Protein AF-A0A960R372-F1 (afdb_monomer)

Radius of gyration: 20.01 Å; Cα contacts (8 Å, |Δi|>4): 297; chains: 1; bounding box: 54×57×48 Å

Mean predicted aligned error: 12.47 Å

Secondary structure (DSSP, 8-state):
--EEEE-----------------------------------------S-S---HHHHHHHHHHHHHHHHHHT--HHHHHHHHT-EEEEE---TTEEEEEETTEEEEESSGGGT-EE--SSTT--TT-EEPSSSSEEE--SSHHHHSEEHHHHHHHHHHHHTTPPPB--GGGTTSTTBS---TTEEE-PPP-

Structure (mmCIF, N/CA/C/O backbone):
data_AF-A0A960R372-F1
#
_entry.id   AF-A0A960R372-F1
#
loop_
_atom_site.group_PDB
_atom_site.id
_atom_site.type_symbol
_atom_site.label_atom_id
_atom_site.label_alt_id
_atom_site.label_comp_id
_atom_site.label_asym_id
_atom_site.label_entity_id
_atom_site.label_seq_id
_atom_site.pdbx_PDB_ins_code
_atom_site.Cartn_x
_atom_site.Cartn_y
_atom_site.Cartn_z
_atom_site.occupancy
_atom_site.B_iso_or_equiv
_atom_site.auth_seq_id
_atom_site.auth_comp_id
_atom_site.auth_asym_id
_atom_site.auth_atom_id
_atom_site.pdbx_PDB_model_num
ATOM 1 N N . MET A 1 1 ? -3.038 -2.611 18.343 1.00 42.06 1 MET A N 1
ATOM 2 C CA . MET A 1 1 ? -1.927 -3.559 18.182 1.00 42.06 1 MET A CA 1
ATOM 3 C C . MET A 1 1 ? -1.204 -3.024 16.983 1.00 42.06 1 MET A C 1
ATOM 5 O O . MET A 1 1 ? -1.854 -2.890 15.960 1.00 42.06 1 MET A O 1
ATOM 9 N N . ASP A 1 2 ? 0.013 -2.544 17.178 1.00 50.06 2 ASP A N 1
ATOM 10 C CA . ASP A 1 2 ? 0.842 -1.988 16.115 1.00 50.06 2 ASP A CA 1
ATOM 11 C C . ASP A 1 2 ? 1.273 -3.145 15.215 1.00 50.06 2 ASP A C 1
ATOM 13 O O . ASP A 1 2 ? 1.835 -4.123 15.718 1.00 50.06 2 ASP A O 1
ATOM 17 N N . ILE A 1 3 ? 0.938 -3.069 13.930 1.00 59.47 3 ILE A N 1
ATOM 18 C CA . ILE A 1 3 ? 1.382 -4.030 12.921 1.00 59.47 3 ILE A CA 1
ATOM 19 C C . ILE A 1 3 ? 2.221 -3.230 11.932 1.00 59.47 3 ILE A C 1
ATOM 21 O O . ILE A 1 3 ? 1.795 -2.171 11.471 1.00 59.47 3 ILE A O 1
ATOM 25 N N . ALA A 1 4 ? 3.458 -3.674 11.740 1.00 62.72 4 ALA A N 1
ATOM 26 C CA . ALA A 1 4 ? 4.448 -3.015 10.909 1.00 62.72 4 ALA A CA 1
ATOM 27 C C . ALA A 1 4 ? 4.853 -3.987 9.813 1.00 62.72 4 ALA A C 1
ATOM 29 O O . ALA A 1 4 ? 5.178 -5.135 10.114 1.00 62.72 4 ALA A O 1
ATOM 30 N N . VAL A 1 5 ? 4.872 -3.511 8.574 1.00 63.09 5 VAL A N 1
ATOM 31 C CA . VAL A 1 5 ? 5.294 -4.326 7.441 1.00 63.09 5 VAL A CA 1
ATOM 32 C C . VAL A 1 5 ? 6.798 -4.160 7.265 1.00 63.09 5 VAL A C 1
ATOM 34 O O . VAL A 1 5 ? 7.303 -3.044 7.085 1.00 63.09 5 VAL A O 1
ATOM 37 N N . GLU A 1 6 ? 7.527 -5.270 7.365 1.00 68.56 6 GLU A N 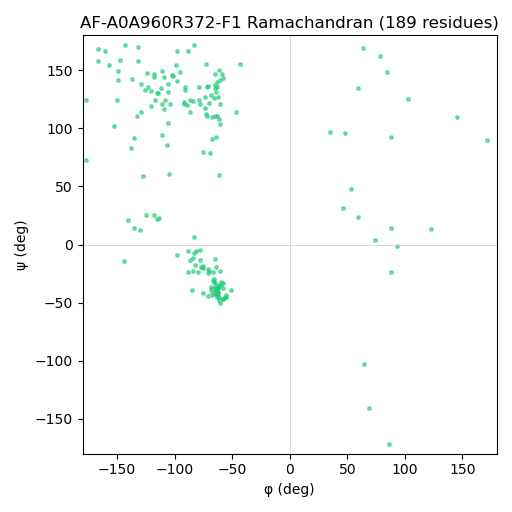1
ATOM 38 C CA . GLU A 1 6 ? 8.987 -5.308 7.304 1.00 68.56 6 GLU A CA 1
ATOM 39 C C . GLU A 1 6 ? 9.475 -5.946 5.996 1.00 68.56 6 GLU A C 1
ATOM 41 O O . GLU A 1 6 ? 8.894 -6.900 5.481 1.00 68.56 6 GLU A O 1
ATOM 46 N N . PHE A 1 7 ? 10.586 -5.447 5.456 1.00 56.97 7 PHE A N 1
ATOM 47 C CA . PHE A 1 7 ? 11.241 -6.093 4.324 1.00 56.97 7 PHE A CA 1
ATOM 48 C C . PHE A 1 7 ? 11.953 -7.370 4.760 1.00 56.97 7 PHE A C 1
ATOM 50 O O . PHE A 1 7 ? 12.835 -7.347 5.626 1.00 56.97 7 PHE A O 1
ATOM 57 N N . GLU A 1 8 ? 11.654 -8.476 4.084 1.00 45.91 8 GLU A N 1
ATOM 58 C CA . GLU A 1 8 ? 12.488 -9.667 4.156 1.00 45.91 8 GLU A CA 1
ATOM 59 C C . GLU A 1 8 ? 13.718 -9.475 3.264 1.00 45.91 8 GLU A C 1
ATOM 61 O O . GLU A 1 8 ? 13.626 -9.244 2.057 1.00 45.91 8 GLU A O 1
ATOM 66 N N . ALA A 1 9 ? 14.910 -9.550 3.857 1.00 35.12 9 ALA A N 1
ATOM 67 C CA . ALA A 1 9 ? 16.150 -9.431 3.106 1.00 35.12 9 ALA A CA 1
ATOM 68 C C . ALA A 1 9 ? 16.255 -10.567 2.070 1.00 35.12 9 ALA A C 1
ATOM 70 O O . ALA A 1 9 ? 16.554 -11.711 2.425 1.00 35.12 9 ALA A O 1
ATOM 71 N N . ARG A 1 10 ? 16.091 -10.260 0.775 1.00 41.53 10 ARG A N 1
ATOM 72 C CA . ARG A 1 10 ? 16.486 -11.192 -0.290 1.00 41.53 10 ARG A CA 1
ATOM 73 C C . ARG A 1 10 ? 17.983 -11.452 -0.165 1.00 41.53 10 ARG A C 1
ATOM 75 O O . ARG A 1 10 ? 18.809 -10.545 -0.275 1.00 41.53 10 ARG A O 1
ATOM 82 N N . ALA A 1 11 ? 18.353 -12.717 0.019 1.00 31.77 11 ALA A N 1
ATOM 83 C CA . ALA A 1 11 ? 19.709 -13.163 -0.248 1.00 31.77 11 ALA A CA 1
ATOM 84 C C . ALA A 1 11 ? 19.968 -13.000 -1.754 1.00 31.77 11 ALA A C 1
ATOM 86 O O . ALA A 1 11 ? 19.657 -13.884 -2.549 1.00 31.77 11 ALA A O 1
ATOM 87 N N . VAL A 1 12 ? 20.518 -11.853 -2.159 1.00 37.28 12 VAL A N 1
ATOM 88 C CA . VAL A 1 12 ? 21.060 -11.684 -3.507 1.00 37.28 12 VAL A CA 1
ATOM 89 C C . VAL A 1 12 ? 22.247 -12.635 -3.621 1.00 37.28 12 VAL A C 1
ATOM 91 O O . VAL A 1 12 ? 23.276 -12.452 -2.967 1.00 37.28 12 VAL A O 1
ATOM 94 N N . ALA A 1 13 ? 22.101 -13.682 -4.433 1.00 36.84 13 ALA A N 1
ATOM 95 C CA . ALA A 1 13 ? 23.240 -14.444 -4.910 1.00 36.84 13 ALA A CA 1
ATOM 96 C C . ALA A 1 13 ? 24.125 -13.476 -5.705 1.00 36.84 13 ALA A C 1
ATOM 98 O O . ALA A 1 13 ? 23.786 -13.062 -6.811 1.00 36.84 13 ALA A O 1
ATOM 99 N N . ALA A 1 14 ? 25.225 -13.049 -5.088 1.00 38.38 14 ALA A N 1
ATOM 100 C CA . ALA A 1 14 ? 26.230 -12.217 -5.720 1.00 38.38 14 ALA A CA 1
ATOM 101 C C . ALA A 1 14 ? 26.933 -13.029 -6.814 1.00 38.38 14 ALA A C 1
ATOM 103 O O . ALA A 1 14 ? 27.930 -13.700 -6.554 1.00 38.38 14 ALA A O 1
ATOM 104 N N . GLU A 1 15 ? 26.413 -12.970 -8.034 1.00 41.97 15 GLU A N 1
ATOM 105 C CA . GLU A 1 15 ? 27.136 -13.393 -9.227 1.00 41.97 15 GLU A CA 1
ATOM 106 C C . GLU A 1 15 ? 27.457 -12.153 -10.074 1.00 41.97 15 GLU A C 1
ATOM 108 O O . GLU A 1 15 ? 26.642 -11.652 -10.838 1.00 41.97 15 GLU A O 1
ATOM 113 N N . ASP A 1 16 ? 28.668 -11.644 -9.830 1.00 44.97 16 ASP A N 1
ATOM 114 C CA . ASP A 1 16 ? 29.608 -11.079 -10.805 1.00 44.97 16 ASP A CA 1
ATOM 115 C C . ASP A 1 16 ? 29.088 -10.048 -11.824 1.00 44.97 16 ASP A C 1
ATOM 117 O O . ASP A 1 16 ? 28.674 -10.397 -12.925 1.00 44.97 16 ASP A O 1
ATOM 121 N N . LEU A 1 17 ? 29.260 -8.755 -11.521 1.00 44.19 17 LEU A N 1
ATOM 122 C CA . LEU A 1 17 ? 29.430 -7.728 -12.555 1.00 44.19 17 LEU A CA 1
ATOM 123 C C . LEU A 1 17 ? 30.531 -6.736 -12.155 1.00 44.19 17 LEU A C 1
ATOM 125 O O . LEU A 1 17 ? 30.288 -5.644 -11.640 1.00 44.19 17 LEU A O 1
ATOM 129 N N . GLU A 1 18 ? 31.779 -7.125 -12.423 1.00 42.94 18 GLU A N 1
ATOM 130 C CA . GLU A 1 18 ? 32.892 -6.187 -12.532 1.00 42.94 18 GLU A CA 1
ATOM 131 C C . GLU A 1 18 ? 32.783 -5.374 -13.839 1.00 42.94 18 GLU A C 1
ATOM 133 O O . GLU A 1 18 ? 33.023 -5.879 -14.933 1.00 42.94 18 GLU A O 1
ATOM 138 N N . GLY A 1 19 ? 32.530 -4.068 -13.703 1.00 38.25 19 GLY A N 1
ATOM 139 C CA . GLY A 1 19 ? 33.127 -3.034 -14.554 1.00 38.25 19 GLY A CA 1
ATOM 140 C C . GLY A 1 19 ? 32.261 -2.420 -15.656 1.00 38.25 19 GLY A C 1
ATOM 141 O O . GLY A 1 19 ? 31.833 -3.103 -16.571 1.00 38.25 19 GLY A O 1
ATOM 142 N N . VAL A 1 20 ? 32.147 -1.084 -15.649 1.00 42.16 20 VAL A N 1
ATOM 143 C CA . VAL A 1 20 ? 32.566 -0.205 -16.762 1.00 42.16 20 VAL A CA 1
ATOM 144 C C . VAL A 1 20 ? 32.610 1.268 -16.326 1.00 42.16 20 VAL A C 1
ATOM 146 O O . VAL A 1 20 ? 32.057 1.669 -15.310 1.00 42.16 20 VAL A O 1
ATOM 149 N N . 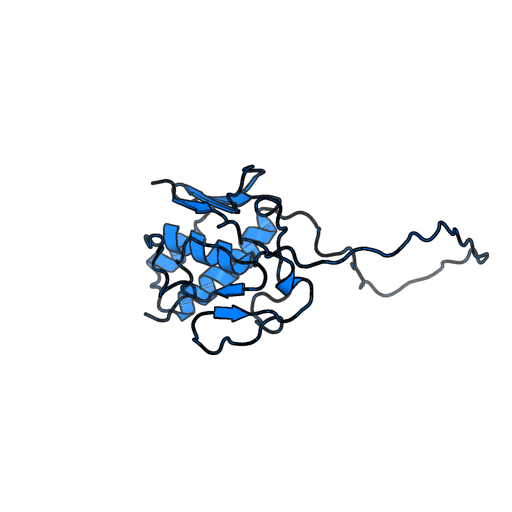ALA A 1 21 ? 33.392 2.038 -17.080 1.00 37.75 21 ALA A N 1
ATOM 150 C CA . ALA A 1 21 ? 34.079 3.264 -16.712 1.00 37.75 21 ALA A CA 1
ATOM 151 C C . ALA A 1 21 ? 33.288 4.576 -16.893 1.00 37.75 21 ALA A C 1
ATOM 153 O O . ALA A 1 21 ? 32.296 4.663 -17.607 1.00 37.75 21 ALA A O 1
ATOM 154 N N . ALA A 1 22 ? 33.849 5.620 -16.282 1.00 45.94 22 ALA A N 1
ATOM 155 C CA . ALA A 1 22 ? 33.464 7.024 -16.342 1.00 45.94 22 ALA A CA 1
ATOM 156 C C . ALA A 1 22 ? 33.468 7.666 -17.748 1.00 45.94 22 ALA A C 1
ATOM 158 O O . ALA A 1 22 ? 34.381 7.439 -18.539 1.00 45.94 22 ALA A O 1
ATOM 159 N N . ILE A 1 23 ? 32.532 8.601 -17.953 1.00 40.03 23 ILE A N 1
ATOM 160 C CA . ILE A 1 23 ? 32.554 9.768 -18.864 1.00 40.03 23 ILE A CA 1
ATOM 161 C C . ILE A 1 23 ? 31.696 10.852 -18.165 1.00 40.03 23 ILE A C 1
ATOM 163 O O . ILE A 1 23 ? 30.719 10.503 -17.522 1.00 40.03 23 ILE A O 1
ATOM 167 N N . GLY A 1 24 ? 31.926 12.164 -18.126 1.00 34.84 24 GLY A N 1
ATOM 168 C CA . GLY A 1 24 ? 32.773 13.111 -18.844 1.00 34.84 24 GLY A CA 1
ATOM 169 C C . GLY A 1 24 ? 31.959 14.419 -18.929 1.00 34.84 24 GLY A C 1
ATOM 170 O O . GLY A 1 24 ? 30.933 14.444 -19.598 1.00 34.84 24 GLY A O 1
ATOM 171 N N . GLN A 1 25 ? 32.352 15.476 -18.207 1.00 42.47 25 GLN A N 1
ATOM 172 C CA . GLN A 1 25 ? 31.644 16.769 -18.171 1.00 42.47 25 GLN A CA 1
ATOM 173 C C . GLN A 1 25 ? 31.627 17.458 -19.549 1.00 42.47 25 GLN A C 1
ATOM 175 O O . GLN A 1 25 ? 32.671 17.567 -20.191 1.00 42.47 25 GLN A O 1
ATOM 180 N N . GLY A 1 26 ? 30.478 18.007 -19.962 1.00 32.62 26 GLY A N 1
ATOM 181 C CA . GLY A 1 26 ? 30.363 18.822 -21.176 1.00 32.62 26 GLY A CA 1
ATOM 182 C C . GLY A 1 26 ? 29.227 19.843 -21.098 1.00 32.62 26 GLY A C 1
ATOM 183 O O . GLY A 1 26 ? 28.067 19.497 -21.283 1.00 32.62 26 GLY A O 1
ATOM 184 N N . GLN A 1 27 ? 29.571 21.109 -20.845 1.00 42.00 27 GLN A N 1
ATOM 185 C CA . GLN A 1 27 ? 28.682 22.257 -21.057 1.00 42.00 27 GLN A CA 1
ATOM 186 C C . GLN A 1 27 ? 28.509 22.519 -22.559 1.00 42.00 27 GLN A C 1
ATOM 188 O O . GLN A 1 27 ? 29.500 22.599 -23.285 1.00 42.00 27 GLN A O 1
ATOM 193 N N . VAL A 1 28 ? 27.273 22.762 -22.999 1.00 37.22 28 VAL A N 1
ATOM 194 C CA . VAL A 1 28 ? 26.977 23.392 -24.293 1.00 37.22 28 VAL A CA 1
ATOM 195 C C . VAL A 1 28 ? 26.195 24.682 -24.055 1.00 37.22 28 VAL A C 1
ATOM 197 O O . VAL A 1 28 ? 25.117 24.673 -23.469 1.00 37.22 28 VAL A O 1
ATOM 200 N N . SER A 1 29 ? 26.769 25.802 -24.486 1.00 40.53 29 SER A N 1
ATOM 201 C CA . SER A 1 29 ? 26.077 27.084 -24.618 1.00 40.53 29 SER A CA 1
ATOM 202 C C . SER A 1 29 ? 25.809 27.304 -26.103 1.00 40.53 29 SER A C 1
ATOM 204 O O . SER A 1 29 ? 26.769 27.348 -26.872 1.00 40.53 29 SER A O 1
ATOM 206 N N . ASP A 1 30 ? 24.545 27.461 -26.504 1.00 43.94 30 ASP A N 1
ATOM 207 C CA . ASP A 1 30 ? 24.184 27.919 -27.851 1.00 43.94 30 ASP A CA 1
ATOM 208 C C . ASP A 1 30 ? 23.567 29.325 -27.831 1.00 43.94 30 ASP A C 1
ATOM 210 O O . ASP A 1 30 ? 22.981 29.784 -26.848 1.00 43.94 30 ASP A O 1
ATOM 214 N N . SER A 1 31 ? 23.799 30.037 -28.928 1.00 42.72 31 SER A N 1
ATOM 215 C CA . SER A 1 31 ? 23.761 31.485 -29.069 1.00 42.72 31 SER A CA 1
ATOM 216 C C . SER A 1 31 ? 22.511 31.902 -29.841 1.00 42.72 31 SER A C 1
ATOM 218 O O . SER A 1 31 ? 22.584 32.072 -31.054 1.00 42.72 31 SER A O 1
ATOM 220 N N . THR A 1 32 ? 21.357 32.085 -29.193 1.00 47.69 32 THR A N 1
ATOM 221 C CA . THR A 1 32 ? 20.187 32.600 -29.944 1.00 47.69 32 THR A CA 1
ATOM 222 C C . THR A 1 32 ? 19.242 33.552 -29.225 1.00 47.69 32 THR A C 1
ATOM 224 O O . THR A 1 32 ? 18.509 34.233 -29.925 1.00 47.69 32 THR A O 1
ATOM 227 N N . GLY A 1 33 ? 19.283 33.711 -27.898 1.00 44.59 33 GLY A N 1
ATOM 228 C CA . GLY A 1 33 ? 18.742 34.898 -27.205 1.00 44.59 33 GLY A CA 1
ATOM 229 C C . GLY A 1 33 ? 17.345 35.416 -27.611 1.00 44.59 33 GLY A C 1
ATOM 230 O O . GLY A 1 33 ? 17.121 36.621 -27.528 1.00 44.59 33 GLY A O 1
ATOM 231 N N . LEU A 1 34 ? 16.414 34.560 -28.049 1.00 36.12 34 LEU A N 1
ATOM 232 C CA . LEU A 1 34 ? 15.061 34.954 -28.455 1.00 36.12 34 LEU A CA 1
ATOM 233 C C . LEU A 1 34 ? 14.023 34.021 -27.821 1.00 36.12 34 LEU A C 1
ATOM 235 O O . LEU A 1 34 ? 13.906 32.863 -28.212 1.00 36.12 34 LEU A O 1
ATOM 239 N N . ASN A 1 35 ? 13.236 34.535 -26.876 1.00 33.62 35 ASN A N 1
ATOM 240 C CA . ASN A 1 35 ? 12.020 33.890 -26.378 1.00 33.62 35 ASN A CA 1
ATOM 241 C C . ASN A 1 35 ? 10.862 34.899 -26.267 1.00 33.62 35 ASN A C 1
ATOM 243 O O . ASN A 1 35 ? 10.666 35.548 -25.247 1.00 33.62 35 ASN A O 1
ATOM 247 N N . GLN A 1 36 ? 10.083 35.005 -27.343 1.00 36.94 36 GLN A N 1
ATOM 248 C CA 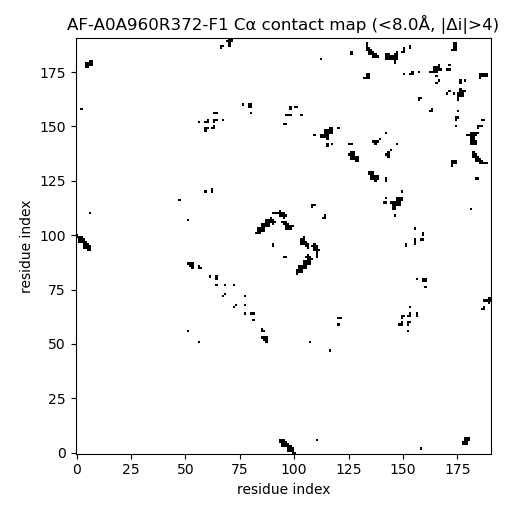. GLN A 1 36 ? 8.751 35.625 -27.428 1.00 36.94 36 GLN A CA 1
ATOM 249 C C . GLN A 1 36 ? 8.014 34.856 -28.555 1.00 36.94 36 GLN A C 1
ATOM 251 O O . GLN A 1 36 ? 8.579 34.758 -29.639 1.00 36.94 36 GLN A O 1
ATOM 256 N N . GLU A 1 37 ? 6.833 34.232 -28.433 1.00 35.22 37 GLU A N 1
ATOM 257 C CA . GLU A 1 37 ? 5.776 34.223 -27.413 1.00 35.22 37 GLU A CA 1
ATOM 258 C C . GLU A 1 37 ? 4.924 32.928 -27.490 1.00 35.22 37 GLU A C 1
ATOM 260 O O . GLU A 1 37 ? 4.771 32.353 -28.563 1.00 35.22 37 GLU A O 1
ATOM 265 N N . ALA A 1 38 ? 4.327 32.573 -26.343 1.00 43.50 38 ALA A N 1
ATOM 266 C CA . ALA A 1 38 ? 2.992 31.992 -26.110 1.00 43.50 38 ALA A CA 1
ATOM 267 C C . ALA A 1 38 ? 2.533 30.639 -26.722 1.00 43.50 38 ALA A C 1
ATOM 269 O O . ALA A 1 38 ? 2.563 30.404 -27.924 1.00 43.50 38 ALA A O 1
ATOM 270 N N . SER A 1 39 ? 1.910 29.864 -25.813 1.00 43.47 39 SER A N 1
ATOM 271 C CA . SER A 1 39 ? 0.985 28.725 -25.992 1.00 43.47 39 SER A CA 1
ATOM 272 C C . SER A 1 39 ? 1.616 27.334 -26.125 1.00 43.47 39 SER A C 1
ATOM 274 O O . SER A 1 39 ? 1.927 26.891 -27.219 1.00 43.47 39 SER A O 1
ATOM 276 N N . VAL A 1 40 ? 1.762 26.605 -25.013 1.00 31.53 40 VAL A N 1
ATOM 277 C CA . VAL A 1 40 ? 0.823 25.586 -24.486 1.00 31.53 40 VAL A CA 1
ATOM 278 C C . VAL A 1 40 ? 1.400 25.098 -23.146 1.00 31.53 40 VAL A C 1
ATOM 280 O O . VAL A 1 40 ? 2.550 24.684 -23.064 1.00 31.53 40 VAL A O 1
ATOM 283 N N . SER A 1 41 ? 0.604 25.184 -22.079 1.00 47.47 41 SER A N 1
ATOM 284 C CA . SER A 1 41 ? 0.855 24.475 -20.821 1.00 47.47 41 SER A CA 1
ATOM 285 C C . SER A 1 41 ? 0.784 22.981 -21.101 1.00 47.47 41 SER A C 1
ATOM 287 O O . SER A 1 41 ? -0.312 22.527 -21.401 1.00 47.47 41 SER A O 1
ATOM 289 N N . LEU A 1 42 ? 1.907 22.260 -21.051 1.00 43.47 42 LEU A N 1
ATOM 290 C CA . LEU A 1 42 ? 2.010 20.804 -20.853 1.00 43.47 42 LEU A CA 1
ATOM 291 C C . LEU A 1 42 ? 3.462 20.388 -21.072 1.00 43.47 42 LEU A C 1
ATOM 293 O O . LEU A 1 42 ? 3.850 20.110 -22.199 1.00 43.47 42 LEU A O 1
ATOM 297 N N . ILE A 1 43 ? 4.248 20.403 -20.000 1.00 41.34 43 ILE A N 1
ATOM 298 C CA . ILE A 1 43 ? 5.250 19.375 -19.681 1.00 41.34 43 ILE A CA 1
ATOM 299 C C . ILE A 1 43 ? 5.872 19.748 -18.335 1.00 41.34 43 ILE A C 1
ATOM 301 O O . ILE A 1 43 ? 7.005 20.210 -18.240 1.00 41.34 43 ILE A O 1
ATOM 305 N N . GLY A 1 44 ? 5.074 19.559 -17.279 1.00 34.91 44 GLY A N 1
ATOM 306 C CA . GLY A 1 44 ? 5.621 19.170 -15.985 1.00 34.91 44 GLY A CA 1
ATOM 307 C C . GLY A 1 44 ? 6.134 17.744 -16.135 1.00 34.91 44 GLY A C 1
ATOM 308 O O . GLY A 1 44 ? 5.425 16.799 -15.827 1.00 34.91 44 GLY A O 1
ATOM 309 N N . LEU A 1 45 ? 7.311 17.614 -16.737 1.00 36.31 45 LEU A N 1
ATOM 310 C CA . LEU A 1 45 ? 8.138 16.417 -16.675 1.00 36.31 45 LEU A CA 1
ATOM 311 C C . LEU A 1 45 ? 9.271 16.757 -15.711 1.00 36.31 45 LEU A C 1
ATOM 313 O O . LEU A 1 45 ? 10.428 16.873 -16.103 1.00 36.31 45 LEU A O 1
ATOM 317 N N . ASP A 1 46 ? 8.886 17.060 -14.477 1.00 31.92 46 ASP A N 1
ATOM 318 C CA . ASP A 1 46 ? 9.777 16.845 -13.351 1.00 31.92 46 ASP A CA 1
ATOM 319 C C . ASP A 1 46 ? 9.412 15.443 -12.876 1.00 31.92 46 ASP A C 1
ATOM 321 O O . ASP A 1 46 ? 8.233 15.146 -12.681 1.00 31.92 46 ASP A O 1
ATOM 325 N N . SER A 1 47 ? 10.402 14.564 -12.889 1.00 37.69 47 SER A N 1
ATOM 326 C CA . SER A 1 47 ? 10.310 13.134 -12.624 1.00 37.69 47 SER A CA 1
ATOM 327 C C . SER A 1 47 ? 9.418 12.806 -11.424 1.00 37.69 47 SER A C 1
ATOM 329 O O . SER A 1 47 ? 9.268 13.630 -10.526 1.00 37.69 47 SER A O 1
ATOM 331 N N . ALA A 1 48 ? 8.857 11.594 -11.392 1.00 42.34 48 ALA A N 1
ATOM 332 C CA . ALA A 1 48 ? 8.053 11.018 -10.311 1.00 42.34 48 ALA A CA 1
ATOM 333 C C . ALA A 1 48 ? 8.829 10.884 -8.974 1.00 42.34 48 ALA A C 1
ATOM 335 O O . ALA A 1 48 ? 9.035 9.811 -8.425 1.00 42.34 48 ALA A O 1
ATOM 336 N N . SER A 1 49 ? 9.301 12.008 -8.447 1.00 43.78 49 SER A N 1
ATOM 337 C CA . SER A 1 49 ? 9.991 12.200 -7.172 1.00 43.78 49 SER A CA 1
ATOM 338 C C . SER A 1 49 ? 9.519 13.501 -6.504 1.00 43.78 49 SER A C 1
ATOM 340 O O . SER A 1 49 ? 10.205 14.056 -5.650 1.00 43.78 49 SER A O 1
ATOM 342 N N . GLY A 1 50 ? 8.340 14.000 -6.895 1.00 47.00 50 GLY A N 1
ATOM 343 C CA . GLY A 1 50 ? 7.652 15.110 -6.242 1.00 47.00 50 GLY A CA 1
ATOM 344 C C . GLY A 1 50 ? 7.018 14.647 -4.934 1.00 47.00 50 GLY A C 1
ATOM 345 O O . GLY A 1 50 ? 5.832 14.341 -4.912 1.00 47.00 50 GLY A O 1
ATOM 346 N N . ASP A 1 51 ? 7.859 14.558 -3.901 1.00 65.19 51 ASP A N 1
ATOM 347 C CA . ASP A 1 51 ? 7.579 14.356 -2.476 1.00 65.19 51 ASP A CA 1
ATOM 348 C C . ASP A 1 51 ? 6.386 13.441 -2.180 1.00 65.19 51 ASP A C 1
ATOM 350 O O . ASP A 1 51 ? 5.241 13.896 -2.114 1.00 65.19 51 ASP A O 1
ATOM 354 N N . LEU A 1 52 ? 6.660 12.158 -1.916 1.00 83.25 52 LEU A N 1
ATOM 355 C CA . LEU A 1 52 ? 5.706 11.296 -1.223 1.00 83.25 52 LEU A CA 1
ATOM 356 C C . LEU A 1 52 ? 5.165 12.065 -0.008 1.00 83.25 52 LEU A C 1
ATOM 358 O O . LEU A 1 52 ? 5.907 12.431 0.904 1.00 83.25 52 LEU A O 1
ATOM 362 N N . ASN A 1 53 ? 3.873 12.373 -0.031 1.00 87.50 53 ASN A N 1
ATOM 363 C CA . ASN A 1 53 ? 3.217 13.212 0.962 1.00 87.50 53 ASN A CA 1
ATOM 364 C C . ASN A 1 53 ? 1.801 12.691 1.233 1.00 87.50 53 ASN A C 1
ATOM 366 O O . ASN A 1 53 ? 1.304 11.807 0.535 1.00 87.50 53 ASN A O 1
ATOM 370 N N . ALA A 1 54 ? 1.141 13.247 2.248 1.00 87.19 54 ALA A N 1
ATOM 371 C CA . ALA A 1 54 ? -0.177 12.786 2.678 1.00 87.19 54 ALA A CA 1
ATOM 372 C C . ALA A 1 54 ? -1.263 12.885 1.586 1.00 87.19 54 ALA A C 1
ATOM 374 O O . ALA A 1 54 ? -2.161 12.047 1.557 1.00 87.19 54 ALA A O 1
ATOM 375 N N . GLU A 1 55 ? -1.194 13.870 0.684 1.00 88.19 55 GLU A N 1
ATOM 376 C CA . GLU A 1 55 ? -2.159 14.009 -0.415 1.00 88.19 55 GLU A CA 1
ATOM 377 C C . GLU A 1 55 ? -1.957 12.910 -1.462 1.00 88.19 55 GLU A C 1
ATOM 379 O O . GLU A 1 55 ? -2.929 12.277 -1.875 1.00 88.19 55 GLU A O 1
ATOM 384 N N . THR A 1 56 ? -0.703 12.625 -1.830 1.00 89.62 56 THR A N 1
ATOM 385 C CA . THR A 1 56 ? -0.362 11.511 -2.728 1.00 89.62 56 THR A CA 1
ATOM 386 C C . THR A 1 56 ? -0.779 10.177 -2.117 1.00 89.62 56 THR A C 1
ATOM 388 O O . THR A 1 56 ? -1.469 9.401 -2.774 1.00 89.62 56 THR A O 1
ATOM 391 N N . LEU A 1 57 ? -0.443 9.932 -0.842 1.00 91.69 57 LEU A N 1
ATOM 392 C CA . LEU A 1 57 ? -0.864 8.718 -0.138 1.00 91.69 57 LEU A CA 1
ATOM 393 C C . LEU A 1 57 ? -2.381 8.564 -0.159 1.00 91.69 57 LEU A C 1
ATOM 395 O O . LEU A 1 57 ? -2.877 7.485 -0.458 1.00 91.69 57 LEU A O 1
ATOM 399 N N . LYS A 1 58 ? -3.122 9.643 0.113 1.00 90.69 58 LYS A N 1
ATOM 400 C CA . LYS A 1 58 ? -4.580 9.592 0.111 1.00 90.69 58 LYS A CA 1
ATOM 401 C C . LYS A 1 58 ? -5.152 9.285 -1.276 1.00 90.69 58 LYS A C 1
ATOM 403 O O . LYS A 1 58 ? -6.078 8.487 -1.368 1.00 90.69 58 LYS A O 1
ATOM 408 N N . ALA A 1 59 ? -4.602 9.865 -2.340 1.00 90.69 59 ALA A N 1
ATOM 409 C CA . ALA A 1 59 ? -5.056 9.581 -3.700 1.00 90.69 59 ALA A CA 1
ATOM 410 C C . ALA A 1 59 ? -4.868 8.099 -4.071 1.00 90.69 59 ALA A C 1
ATOM 412 O O . ALA A 1 59 ? -5.794 7.473 -4.584 1.00 90.69 59 ALA A O 1
ATOM 413 N N . ILE A 1 60 ? -3.706 7.516 -3.754 1.00 92.56 60 ILE A N 1
ATOM 414 C CA . ILE A 1 60 ? -3.449 6.086 -3.989 1.00 92.56 60 ILE A CA 1
ATOM 415 C C . ILE A 1 60 ? -4.310 5.2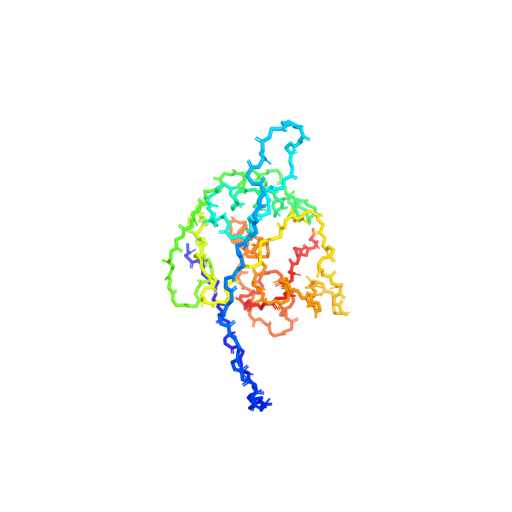16 -3.060 1.00 92.56 60 ILE A C 1
ATOM 417 O O . ILE A 1 60 ? -4.863 4.204 -3.485 1.00 92.56 60 ILE A O 1
ATOM 421 N N . ALA A 1 61 ? -4.503 5.630 -1.808 1.00 93.00 61 ALA A N 1
ATOM 422 C CA . ALA A 1 61 ? -5.334 4.917 -0.846 1.00 93.00 61 ALA A CA 1
ATOM 423 C C . ALA A 1 61 ? -6.824 4.892 -1.221 1.00 93.00 61 ALA A C 1
ATOM 425 O O . ALA A 1 61 ? -7.515 3.916 -0.929 1.00 93.00 61 ALA A O 1
ATOM 426 N N . ASP A 1 62 ? -7.331 5.933 -1.882 1.00 91.75 62 ASP A N 1
ATOM 427 C CA . ASP A 1 62 ? -8.698 5.944 -2.406 1.00 91.75 62 ASP A CA 1
ATOM 428 C C . ASP A 1 62 ? -8.857 4.902 -3.537 1.00 91.75 62 ASP A C 1
ATOM 430 O O . ASP A 1 62 ? -9.929 4.316 -3.693 1.00 91.75 62 ASP A O 1
ATOM 434 N N . VAL A 1 63 ? -7.797 4.608 -4.299 1.00 92.94 63 VAL A N 1
ATOM 435 C CA . VAL A 1 63 ? -7.777 3.507 -5.284 1.00 92.94 63 VAL A CA 1
ATOM 436 C C . VAL A 1 63 ? -7.658 2.148 -4.592 1.00 92.94 63 VAL A C 1
ATOM 438 O O . VAL A 1 63 ? -8.396 1.224 -4.932 1.00 92.94 63 VAL A O 1
ATOM 441 N N . ALA A 1 64 ? -6.814 2.035 -3.566 1.00 93.25 64 ALA A N 1
ATOM 442 C CA . ALA A 1 64 ? -6.722 0.841 -2.724 1.00 93.25 64 ALA A CA 1
ATOM 443 C C . ALA A 1 64 ? -8.091 0.462 -2.120 1.00 93.25 64 ALA A C 1
ATOM 445 O O . ALA A 1 64 ? -8.534 -0.682 -2.231 1.00 93.25 64 ALA A O 1
ATOM 446 N N . ALA A 1 65 ? -8.830 1.445 -1.595 1.00 91.19 65 ALA A N 1
ATOM 447 C CA . ALA A 1 65 ? -10.168 1.241 -1.046 1.00 91.19 65 ALA A CA 1
ATOM 448 C C . ALA A 1 65 ? -11.184 0.800 -2.115 1.00 91.19 65 ALA A C 1
ATOM 450 O O . ALA A 1 65 ? -12.084 0.013 -1.823 1.00 91.19 65 ALA A O 1
ATOM 451 N N . GLN A 1 66 ? -11.043 1.266 -3.362 1.00 91.25 66 GLN A N 1
ATOM 452 C CA . GLN A 1 66 ? -11.862 0.790 -4.481 1.00 91.25 66 GLN A CA 1
ATOM 453 C C . GLN A 1 66 ? -11.558 -0.669 -4.832 1.00 91.25 66 GLN A C 1
ATOM 455 O O . GLN A 1 66 ? -12.495 -1.438 -5.057 1.00 91.25 66 GLN A O 1
ATOM 460 N N . ARG A 1 67 ? -10.279 -1.071 -4.828 1.00 90.50 67 ARG A N 1
ATOM 461 C CA . ARG A 1 67 ? -9.867 -2.466 -5.059 1.00 90.50 67 ARG A CA 1
ATOM 462 C C . ARG A 1 67 ? -10.410 -3.391 -3.965 1.00 90.50 67 ARG A C 1
ATOM 464 O O . ARG A 1 67 ? -11.004 -4.416 -4.284 1.00 90.50 67 ARG A O 1
ATOM 471 N N . TRP A 1 68 ? -10.341 -2.975 -2.702 1.00 90.62 68 TRP A N 1
ATOM 472 C CA . TRP A 1 68 ? -11.017 -3.664 -1.599 1.00 90.62 68 TRP A CA 1
ATOM 473 C C . TRP A 1 68 ? -12.551 -3.688 -1.754 1.00 90.62 68 TRP A C 1
ATOM 475 O O . TRP A 1 68 ? -13.208 -4.701 -1.525 1.00 90.62 68 TRP A O 1
ATOM 485 N N . GLY A 1 69 ? -13.167 -2.588 -2.191 1.00 87.38 69 GLY A N 1
ATOM 486 C CA . GLY A 1 69 ? -14.603 -2.549 -2.481 1.00 87.38 69 GLY A CA 1
ATOM 487 C C . GLY A 1 69 ? -15.027 -3.583 -3.530 1.00 87.38 69 GLY A C 1
ATOM 488 O O . GLY A 1 69 ? -16.081 -4.205 -3.396 1.00 87.38 69 GLY A O 1
ATOM 489 N N . ALA A 1 70 ? -14.188 -3.809 -4.544 1.00 86.12 70 ALA A N 1
ATOM 490 C CA . ALA A 1 70 ? -14.411 -4.823 -5.570 1.00 86.12 70 ALA A CA 1
ATOM 491 C C . ALA A 1 70 ? -14.246 -6.265 -5.054 1.00 86.12 70 ALA A C 1
ATOM 493 O O . ALA A 1 70 ? -14.858 -7.169 -5.626 1.00 86.12 70 ALA A O 1
ATOM 494 N N . SER A 1 71 ? -13.482 -6.483 -3.976 1.00 82.19 71 SER A N 1
ATOM 495 C CA . SER A 1 71 ? -13.303 -7.803 -3.357 1.00 82.19 71 SER A CA 1
ATOM 496 C C . SER A 1 71 ? -14.416 -8.193 -2.377 1.00 82.19 71 SER A C 1
ATOM 498 O O . SER A 1 71 ? -14.465 -9.349 -1.967 1.00 82.19 71 SER A O 1
ATOM 500 N N . GLY A 1 72 ? -15.346 -7.278 -2.061 1.00 84.81 72 GLY A N 1
ATOM 501 C CA . GLY A 1 72 ? -16.570 -7.589 -1.309 1.00 84.81 72 GLY A CA 1
ATOM 502 C C . GLY A 1 72 ? -16.796 -6.799 -0.016 1.00 84.81 72 GLY A C 1
ATOM 503 O O . GLY A 1 72 ? -17.671 -7.180 0.767 1.00 84.81 72 GLY A O 1
ATOM 504 N N . LEU A 1 73 ? -16.058 -5.706 0.233 1.00 85.88 73 LEU A N 1
ATOM 505 C CA . LEU A 1 73 ? -16.271 -4.894 1.439 1.00 85.88 73 LEU A CA 1
ATOM 506 C C . LEU A 1 73 ? -17.702 -4.356 1.560 1.00 85.88 73 LEU A C 1
ATOM 508 O O . LEU A 1 73 ? -18.335 -3.923 0.593 1.00 85.88 73 LEU A O 1
ATOM 512 N N . ASN A 1 74 ? -18.195 -4.316 2.797 1.00 86.81 74 ASN A N 1
ATOM 513 C CA . ASN A 1 74 ? -19.458 -3.668 3.123 1.00 86.81 74 ASN A CA 1
ATOM 514 C C . ASN A 1 74 ? -19.296 -2.146 3.331 1.00 86.81 74 ASN A C 1
ATOM 516 O O . ASN A 1 74 ? -18.190 -1.606 3.374 1.00 86.81 74 ASN A O 1
ATOM 520 N N . ALA A 1 75 ? -20.422 -1.438 3.460 1.00 86.31 75 ALA A N 1
ATOM 521 C CA . ALA A 1 75 ? -20.431 0.019 3.592 1.00 86.31 75 ALA A CA 1
ATOM 522 C C . ALA A 1 75 ? -19.701 0.526 4.850 1.00 86.31 75 ALA A C 1
ATOM 524 O O . ALA A 1 75 ? -19.008 1.535 4.764 1.00 86.31 75 ALA A O 1
ATOM 525 N N . ASP A 1 76 ? -19.810 -0.184 5.977 1.00 87.88 76 ASP A N 1
ATOM 526 C CA . ASP A 1 76 ? -19.145 0.200 7.229 1.00 87.88 76 ASP A CA 1
ATOM 527 C C . ASP A 1 76 ? -17.617 0.053 7.102 1.00 87.88 76 ASP A C 1
ATOM 529 O O . ASP A 1 76 ? -16.856 0.875 7.606 1.00 87.88 76 ASP A O 1
ATOM 533 N N . GLN A 1 77 ? -17.159 -0.974 6.380 1.00 89.44 77 GLN A N 1
ATOM 534 C CA . GLN A 1 77 ? -15.742 -1.196 6.084 1.00 89.44 77 GLN A CA 1
ATOM 535 C C . GLN A 1 77 ? -15.176 -0.121 5.148 1.00 89.44 77 GLN A C 1
ATOM 537 O O . GLN A 1 77 ? -14.098 0.408 5.404 1.00 89.44 77 GLN A O 1
ATOM 542 N N . LEU A 1 78 ? -15.913 0.256 4.101 1.00 87.56 78 LEU A N 1
ATOM 543 C CA . LEU A 1 78 ? -15.522 1.366 3.224 1.00 87.56 78 LEU A CA 1
ATOM 544 C C . LEU A 1 78 ? -15.495 2.707 3.974 1.00 87.56 78 LEU A C 1
ATOM 546 O O . LEU A 1 78 ? -14.598 3.519 3.749 1.00 87.56 78 LEU A O 1
ATOM 550 N N . GLU A 1 79 ? -16.446 2.938 4.885 1.00 89.44 79 GLU A N 1
ATOM 551 C CA . GLU A 1 79 ? -16.451 4.128 5.739 1.00 89.44 79 GLU A CA 1
ATOM 552 C C . GLU A 1 79 ? -15.224 4.153 6.661 1.00 89.44 79 GLU A C 1
ATOM 554 O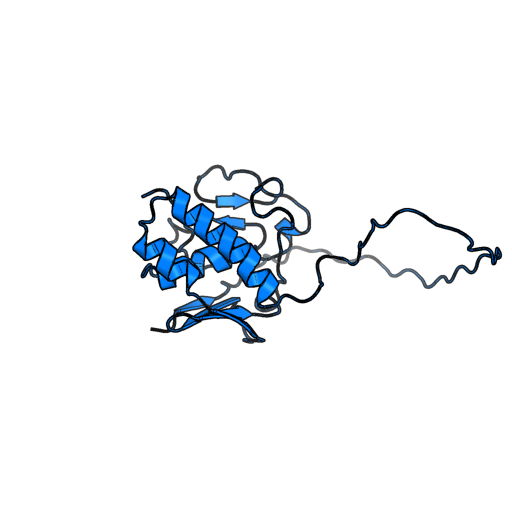 O . GLU A 1 79 ? -14.569 5.193 6.764 1.00 89.44 79 GLU A O 1
ATOM 559 N N . ALA A 1 80 ? -14.855 3.011 7.251 1.00 89.25 80 ALA A N 1
ATOM 560 C CA . ALA A 1 80 ? -13.642 2.889 8.056 1.00 89.25 80 ALA A CA 1
ATOM 561 C C . ALA A 1 80 ? -12.386 3.272 7.255 1.00 89.25 80 ALA A C 1
ATOM 563 O O . ALA A 1 80 ? -11.606 4.096 7.725 1.00 89.25 80 ALA A O 1
ATOM 564 N N . LEU A 1 81 ? -12.234 2.774 6.020 1.00 90.50 81 LEU A N 1
ATOM 565 C CA . LEU A 1 81 ? -11.110 3.148 5.149 1.00 90.50 81 LEU A CA 1
ATOM 566 C C . LEU A 1 81 ? -11.106 4.642 4.796 1.00 90.50 81 LEU A C 1
ATOM 568 O O . LEU A 1 81 ? -10.052 5.271 4.754 1.00 90.50 81 LEU A O 1
ATOM 572 N N . SER A 1 82 ? -12.282 5.238 4.584 1.00 88.88 82 SER A N 1
ATOM 573 C CA . SER A 1 82 ? -12.397 6.666 4.257 1.00 88.88 82 SER A CA 1
ATOM 574 C C . SER A 1 82 ? -11.983 7.595 5.403 1.00 88.88 82 SER A C 1
ATOM 576 O O . SER A 1 82 ? -11.613 8.747 5.161 1.00 88.88 82 SER A O 1
ATOM 578 N N . ALA A 1 83 ? -12.046 7.100 6.642 1.00 91.06 83 ALA A N 1
ATOM 579 C CA . ALA A 1 83 ? -11.693 7.849 7.837 1.00 91.06 83 ALA A CA 1
ATOM 580 C C . ALA A 1 83 ? -10.187 7.833 8.131 1.00 91.06 83 ALA A C 1
ATOM 582 O O . ALA A 1 83 ? -9.755 8.586 9.003 1.00 91.06 83 ALA A O 1
ATOM 583 N N . VAL A 1 84 ? -9.401 6.984 7.462 1.00 93.44 84 VAL A N 1
ATOM 584 C CA . VAL A 1 84 ? -7.977 6.789 7.761 1.00 93.44 84 VAL A CA 1
ATOM 585 C C . VAL A 1 84 ? -7.165 8.057 7.495 1.00 93.44 84 VAL A C 1
ATOM 587 O O . VAL A 1 84 ? -7.298 8.711 6.458 1.00 93.44 84 VAL A O 1
ATOM 590 N N . GLU A 1 85 ? -6.288 8.390 8.441 1.00 93.81 85 GLU A N 1
ATOM 591 C CA . GLU A 1 85 ? -5.296 9.452 8.289 1.00 93.81 85 GLU A CA 1
ATOM 592 C C . GLU A 1 85 ? -3.988 8.893 7.720 1.00 93.81 85 GLU A C 1
ATOM 594 O O . GLU A 1 85 ? -3.485 7.877 8.194 1.00 93.81 85 GLU A O 1
ATOM 599 N N . TYR A 1 86 ? -3.403 9.592 6.748 1.00 92.38 86 TYR A N 1
ATOM 600 C CA . TYR A 1 86 ? -2.153 9.192 6.103 1.00 92.38 86 TYR A CA 1
ATOM 601 C C . TYR A 1 86 ? -1.024 10.151 6.466 1.00 92.38 86 TYR A C 1
ATOM 603 O O . TYR A 1 86 ? -1.188 11.373 6.424 1.00 92.38 86 TYR A O 1
ATOM 611 N N . GLU A 1 87 ? 0.135 9.600 6.808 1.00 92.69 87 GLU A N 1
ATOM 612 C CA . GLU A 1 87 ? 1.329 10.363 7.158 1.00 92.69 87 GLU A CA 1
ATOM 613 C C . GLU A 1 87 ? 2.565 9.745 6.502 1.00 92.69 87 GLU A C 1
ATOM 615 O O . GLU A 1 87 ? 2.697 8.527 6.440 1.00 92.69 87 GLU A O 1
ATOM 620 N N . VAL A 1 88 ? 3.488 10.591 6.046 1.00 91.81 88 VAL A N 1
ATOM 621 C CA . VAL A 1 88 ? 4.811 10.161 5.579 1.00 91.81 88 VAL A CA 1
ATOM 622 C C . VAL A 1 88 ? 5.837 10.538 6.631 1.00 91.81 88 VAL A C 1
ATOM 624 O O . VAL A 1 88 ? 5.862 11.680 7.101 1.00 91.81 88 VAL A O 1
ATOM 627 N N . ARG A 1 89 ? 6.692 9.590 7.003 1.00 90.19 89 ARG A N 1
ATOM 628 C CA . ARG A 1 89 ? 7.737 9.791 8.008 1.00 90.19 89 ARG A CA 1
ATOM 629 C C . ARG A 1 89 ? 8.937 8.916 7.678 1.00 90.19 89 ARG A C 1
ATOM 631 O O . ARG A 1 89 ? 8.760 7.843 7.144 1.00 90.19 89 ARG A O 1
ATOM 638 N N . ASP A 1 90 ? 10.141 9.353 8.027 1.00 88.62 90 ASP A N 1
ATOM 639 C CA . ASP A 1 90 ? 11.298 8.451 8.064 1.00 88.62 90 ASP A CA 1
ATOM 640 C C . ASP A 1 90 ? 11.143 7.506 9.265 1.00 88.62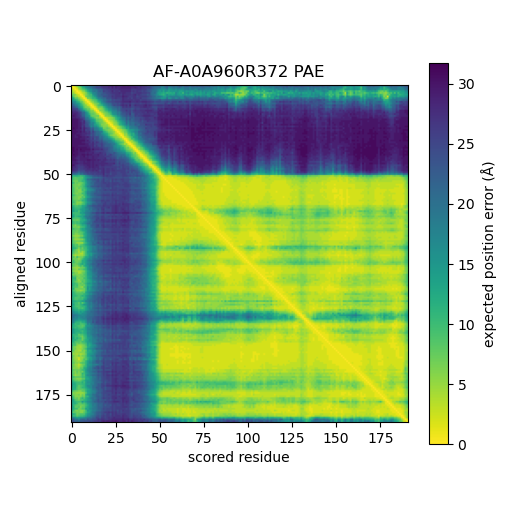 90 ASP A C 1
ATOM 642 O O . ASP A 1 90 ? 11.165 7.952 10.421 1.00 88.62 90 ASP A O 1
ATOM 646 N N . LEU A 1 91 ? 10.898 6.229 8.985 1.00 86.56 91 LEU A N 1
ATOM 647 C CA . LEU A 1 91 ? 10.748 5.181 9.993 1.00 86.56 91 LEU A CA 1
ATOM 648 C C . LEU A 1 91 ? 12.094 4.555 10.360 1.00 86.56 91 LEU A C 1
ATOM 650 O O . LEU A 1 91 ? 12.264 4.058 11.477 1.00 86.56 91 LEU A O 1
ATOM 654 N N . GLY A 1 92 ? 13.066 4.648 9.452 1.00 84.00 92 GLY A N 1
ATOM 655 C CA . GLY A 1 92 ? 14.347 3.974 9.545 1.00 84.00 92 GLY A CA 1
ATOM 656 C C . GLY A 1 92 ? 14.229 2.446 9.512 1.00 84.00 92 GLY A C 1
ATOM 657 O O . GLY A 1 92 ? 13.163 1.849 9.641 1.00 84.00 92 GLY A O 1
ATOM 658 N N . GLY A 1 93 ? 15.376 1.783 9.369 1.00 85.62 93 GLY A N 1
ATOM 659 C CA . GLY A 1 93 ? 15.420 0.323 9.321 1.00 85.62 93 GLY A CA 1
ATOM 660 C C . GLY A 1 93 ? 14.796 -0.238 8.043 1.00 85.62 93 GLY A C 1
ATOM 661 O O . GLY A 1 93 ? 15.028 0.295 6.963 1.00 85.62 93 GLY A O 1
ATOM 662 N N . LEU A 1 94 ? 14.067 -1.345 8.185 1.00 82.88 94 LEU A N 1
ATOM 663 C CA . LEU A 1 94 ? 13.447 -2.099 7.092 1.00 82.88 94 LEU A CA 1
ATOM 664 C C . LEU A 1 94 ? 11.913 -2.046 7.159 1.00 82.88 94 LEU A C 1
ATOM 666 O O . LEU A 1 94 ? 11.248 -2.939 6.652 1.00 82.88 94 LEU A O 1
ATOM 670 N N . THR A 1 95 ? 11.333 -1.043 7.813 1.00 84.81 95 THR A N 1
ATOM 671 C CA . THR A 1 95 ? 9.875 -0.909 7.905 1.00 84.81 95 THR A CA 1
ATOM 672 C C . THR A 1 95 ? 9.371 -0.035 6.764 1.00 84.81 95 THR A C 1
ATOM 674 O O . THR A 1 95 ? 9.806 1.108 6.635 1.00 84.81 95 THR A O 1
ATOM 677 N N . ALA A 1 96 ? 8.456 -0.555 5.944 1.00 87.69 96 ALA A N 1
ATOM 678 C CA . ALA A 1 96 ? 7.882 0.183 4.816 1.00 87.69 96 ALA A CA 1
ATOM 679 C C . ALA A 1 96 ? 6.697 1.055 5.242 1.00 87.69 96 ALA A C 1
ATOM 681 O O . ALA A 1 96 ? 6.532 2.176 4.763 1.00 87.69 96 ALA A O 1
ATOM 682 N N . ALA A 1 97 ? 5.870 0.535 6.143 1.00 90.75 97 ALA A N 1
ATOM 683 C CA . ALA A 1 97 ? 4.739 1.230 6.726 1.00 90.75 97 ALA A CA 1
ATOM 684 C C . ALA A 1 97 ? 4.323 0.553 8.038 1.00 90.75 97 ALA A C 1
ATOM 686 O O . ALA A 1 97 ? 4.791 -0.537 8.379 1.00 90.75 97 ALA A O 1
ATOM 687 N N . PHE A 1 98 ? 3.486 1.247 8.798 1.00 88.12 98 PHE A N 1
ATOM 688 C CA . PHE A 1 98 ? 2.723 0.642 9.877 1.00 88.12 98 PHE A CA 1
ATOM 689 C C . PHE A 1 98 ? 1.375 1.338 10.033 1.00 88.12 98 PHE A C 1
ATOM 691 O O . PHE A 1 98 ? 1.206 2.520 9.700 1.00 88.12 98 PHE A O 1
ATOM 698 N N . SER A 1 99 ? 0.440 0.631 10.654 1.00 86.12 99 SER A N 1
ATOM 699 C CA . SER A 1 99 ? -0.866 1.155 11.037 1.00 86.12 99 SER A CA 1
ATOM 700 C C . SER A 1 99 ? -1.016 1.205 12.559 1.00 86.12 99 SER A C 1
ATOM 702 O O . SER A 1 99 ? -0.768 0.242 13.286 1.00 86.12 99 SER A O 1
ATOM 704 N N . GLU A 1 100 ? -1.444 2.363 13.069 1.00 82.06 100 GLU A N 1
ATOM 705 C CA . GLU A 1 100 ? -1.756 2.574 14.484 1.00 82.06 100 GLU A CA 1
ATOM 706 C C . GLU A 1 100 ? -3.142 3.217 14.616 1.00 82.06 100 GLU A C 1
ATOM 708 O O . GLU A 1 100 ? -3.382 4.363 14.225 1.00 82.06 100 GLU A O 1
ATOM 713 N N . GLY A 1 101 ? -4.086 2.475 15.200 1.00 85.62 101 GLY A N 1
ATOM 714 C CA . GLY A 1 101 ? -5.455 2.946 15.393 1.00 85.62 101 GLY A CA 1
ATOM 715 C C . GLY A 1 101 ? -6.167 3.183 14.061 1.00 85.62 101 GLY A C 1
ATOM 716 O O . GLY A 1 101 ? -6.633 2.237 13.445 1.00 85.62 101 GLY A O 1
ATOM 717 N N . ASN A 1 102 ? -6.281 4.448 13.655 1.00 88.62 102 ASN A N 1
ATOM 718 C CA . ASN A 1 102 ? -6.906 4.868 12.395 1.00 88.62 102 ASN A CA 1
ATOM 719 C C . ASN A 1 102 ? -5.946 5.724 11.546 1.00 88.62 102 ASN A C 1
ATOM 721 O O . ASN A 1 102 ? -6.363 6.591 10.779 1.00 88.62 102 ASN A O 1
ATOM 725 N N . LYS A 1 103 ? -4.641 5.534 11.747 1.00 92.38 103 LYS A N 1
ATOM 726 C CA . LYS A 1 103 ? -3.584 6.219 11.017 1.00 92.38 103 LYS A CA 1
ATOM 727 C C . LYS A 1 103 ? -2.672 5.192 10.361 1.00 92.38 103 LYS A C 1
ATOM 729 O O . LYS A 1 103 ? -2.260 4.242 11.020 1.00 92.38 103 LYS A O 1
ATOM 734 N N . ILE A 1 104 ? -2.328 5.433 9.102 1.00 93.56 104 ILE A N 1
ATOM 735 C CA . ILE A 1 104 ? -1.300 4.702 8.362 1.00 93.56 104 ILE A CA 1
ATOM 736 C C . ILE A 1 104 ? -0.102 5.634 8.185 1.00 93.56 104 ILE A C 1
ATOM 738 O O . ILE A 1 104 ? -0.235 6.751 7.673 1.00 93.56 104 ILE A O 1
ATOM 742 N N . VAL A 1 105 ? 1.065 5.185 8.641 1.00 92.38 105 VAL A N 1
ATOM 743 C CA . VAL A 1 105 ? 2.331 5.903 8.494 1.00 92.38 105 VAL A CA 1
ATOM 744 C C . VAL A 1 105 ? 3.208 5.139 7.516 1.00 92.38 105 VAL A C 1
ATOM 746 O O . VAL A 1 105 ? 3.543 3.987 7.765 1.00 92.38 105 VAL A O 1
ATOM 749 N N . VAL A 1 106 ? 3.590 5.793 6.425 1.00 92.81 106 VAL A N 1
ATOM 750 C CA . VAL A 1 106 ? 4.420 5.214 5.363 1.00 92.81 106 VAL A CA 1
ATOM 751 C C . VAL A 1 106 ? 5.832 5.784 5.450 1.00 92.81 106 VAL A C 1
ATOM 753 O O . VAL A 1 106 ? 6.012 6.986 5.681 1.00 92.81 106 VAL A O 1
ATOM 756 N N . ASP A 1 107 ? 6.827 4.920 5.270 1.00 92.56 107 ASP A N 1
ATOM 757 C CA . ASP A 1 107 ? 8.228 5.311 5.232 1.00 92.56 107 ASP A CA 1
ATOM 758 C C . ASP A 1 107 ? 8.531 6.209 4.029 1.00 92.56 107 ASP A C 1
ATOM 760 O O . ASP A 1 107 ? 7.956 6.058 2.954 1.00 92.56 107 ASP A O 1
ATOM 764 N N . ASN A 1 108 ? 9.453 7.158 4.171 1.00 90.19 108 ASN A N 1
ATOM 765 C CA . ASN A 1 108 ? 9.755 8.086 3.081 1.00 90.19 108 ASN A CA 1
ATOM 766 C C . ASN A 1 108 ? 10.599 7.466 1.954 1.00 90.19 108 ASN A C 1
ATOM 768 O O . ASN A 1 108 ? 10.633 8.032 0.861 1.00 90.19 108 ASN A O 1
ATOM 772 N N . ASN A 1 109 ? 11.279 6.340 2.198 1.00 86.25 109 ASN A N 1
ATOM 773 C CA . ASN A 1 109 ? 12.233 5.751 1.258 1.00 86.25 109 ASN A CA 1
ATOM 774 C C . ASN A 1 109 ? 12.096 4.228 1.091 1.00 86.25 109 ASN A C 1
ATOM 776 O O . ASN A 1 109 ? 12.984 3.605 0.504 1.00 86.25 109 ASN A O 1
ATOM 780 N N . ALA A 1 110 ? 10.990 3.648 1.563 1.00 87.00 110 ALA A N 1
ATOM 781 C CA . ALA A 1 110 ? 10.713 2.217 1.506 1.00 87.00 110 ALA A CA 1
ATOM 782 C C . ALA A 1 110 ? 11.856 1.389 2.116 1.00 87.00 110 ALA A C 1
ATOM 784 O O . ALA A 1 110 ? 12.372 0.472 1.481 1.00 87.00 110 ALA A O 1
ATOM 785 N N . GLY A 1 111 ? 12.336 1.757 3.309 1.00 83.50 111 GLY A N 1
ATOM 786 C CA . GLY A 1 111 ? 13.435 1.041 3.972 1.00 83.50 111 GLY A CA 1
ATOM 787 C C . GLY A 1 111 ? 14.739 1.011 3.158 1.00 83.50 111 GLY A C 1
ATOM 788 O O . GLY A 1 111 ? 15.563 0.110 3.318 1.00 83.50 111 GLY A O 1
ATOM 789 N N . GLY A 1 112 ? 14.921 1.978 2.258 1.00 85.31 112 GLY A N 1
ATOM 790 C CA . GLY A 1 112 ? 16.074 2.129 1.376 1.00 85.31 112 GLY A CA 1
ATOM 791 C C . GLY A 1 112 ? 15.942 1.486 -0.007 1.00 85.31 112 GLY A C 1
ATOM 792 O O . GLY A 1 112 ? 16.874 1.634 -0.796 1.00 85.31 112 GLY A O 1
ATOM 793 N N . MET A 1 113 ? 14.829 0.811 -0.315 1.00 83.38 113 MET A N 1
ATOM 794 C CA . MET A 1 113 ? 14.568 0.220 -1.641 1.00 83.38 113 MET A CA 1
ATOM 795 C C . MET A 1 113 ? 13.982 1.218 -2.645 1.00 83.38 113 MET A C 1
ATOM 797 O O . MET A 1 113 ? 14.166 1.074 -3.846 1.00 83.38 113 MET A O 1
ATOM 801 N N . GLY A 1 114 ? 13.354 2.290 -2.164 1.00 88.94 114 GLY A N 1
ATOM 802 C CA . GLY A 1 114 ? 12.675 3.256 -3.019 1.00 88.94 114 GLY A CA 1
ATOM 803 C C . GLY A 1 114 ? 11.250 2.838 -3.383 1.00 88.94 114 GLY A C 1
ATOM 804 O O . GLY A 1 114 ? 10.900 1.662 -3.478 1.00 88.94 114 GLY A O 1
ATOM 805 N N . TRP A 1 115 ? 10.402 3.848 -3.560 1.00 90.94 115 TRP A N 1
ATOM 806 C CA . TRP A 1 115 ? 8.996 3.667 -3.896 1.00 90.94 115 TRP A CA 1
ATOM 807 C C . TRP A 1 115 ? 8.787 3.658 -5.403 1.00 90.94 115 TRP A C 1
ATOM 809 O O . TRP A 1 115 ? 9.218 4.582 -6.093 1.00 90.94 115 TRP A O 1
ATOM 819 N N . PHE A 1 116 ? 8.022 2.684 -5.880 1.00 92.25 116 PHE A N 1
ATOM 820 C CA . PHE A 1 116 ? 7.284 2.815 -7.121 1.00 92.25 116 PHE A CA 1
ATOM 821 C C . PHE A 1 116 ? 5.929 3.469 -6.822 1.00 92.25 116 PHE A C 1
ATOM 823 O O . PHE A 1 116 ? 5.078 2.913 -6.121 1.00 92.25 116 PHE A O 1
ATOM 830 N N . VAL A 1 117 ? 5.745 4.683 -7.342 1.00 91.00 117 VAL A N 1
ATOM 831 C CA . VAL A 1 117 ? 4.475 5.411 -7.276 1.00 91.00 117 VAL A CA 1
ATOM 832 C C . VAL A 1 117 ? 3.838 5.370 -8.653 1.00 91.00 117 VAL A C 1
ATOM 834 O O . VAL A 1 117 ? 4.255 6.082 -9.566 1.00 91.00 117 VAL A O 1
ATOM 837 N N . ASP A 1 118 ? 2.818 4.534 -8.787 1.00 86.19 118 ASP A N 1
ATOM 838 C CA . ASP A 1 118 ? 2.085 4.383 -10.034 1.00 86.19 118 ASP A CA 1
ATOM 839 C C . ASP A 1 118 ? 1.332 5.673 -10.397 1.00 86.19 118 ASP A C 1
ATOM 841 O O . ASP A 1 118 ? 0.557 6.214 -9.602 1.00 86.19 118 ASP A O 1
ATOM 845 N N . SER A 1 119 ? 1.571 6.179 -11.608 1.00 85.06 119 SER A N 1
ATOM 846 C CA . SER A 1 119 ? 0.884 7.360 -12.143 1.00 85.06 119 SER A CA 1
ATOM 847 C C . SER A 1 119 ? -0.538 7.060 -12.628 1.00 85.06 119 SER A C 1
ATOM 849 O O . SER A 1 119 ? -1.369 7.966 -12.737 1.00 85.06 119 SER A O 1
ATOM 851 N N . THR A 1 120 ? -0.817 5.787 -12.888 1.00 86.06 120 THR A N 1
ATOM 852 C CA . THR A 1 120 ? -2.082 5.229 -13.352 1.00 86.06 120 THR A CA 1
ATOM 853 C C . THR A 1 120 ? -2.503 4.074 -12.440 1.00 86.06 120 THR A C 1
ATOM 855 O O . THR A 1 120 ? -2.737 2.980 -12.923 1.00 86.06 120 THR A O 1
ATOM 858 N N . PRO A 1 121 ? -2.696 4.298 -11.125 1.00 86.62 121 PRO A N 1
ATOM 859 C CA . PRO A 1 121 ? -2.941 3.229 -10.145 1.00 86.62 121 PRO A CA 1
ATOM 860 C C . PRO A 1 121 ? -4.260 2.463 -10.353 1.00 86.62 121 PRO A C 1
ATOM 862 O O . PRO A 1 121 ? -4.506 1.453 -9.696 1.00 86.62 121 PRO A O 1
ATOM 865 N N . GLU A 1 122 ? -5.159 2.965 -11.203 1.00 84.75 122 GLU A N 1
ATOM 866 C CA . GLU A 1 122 ? -6.385 2.269 -11.626 1.00 84.75 122 GLU A CA 1
ATOM 867 C C . GLU A 1 122 ? -6.134 1.271 -12.771 1.00 84.75 122 GLU A C 1
ATOM 869 O O . GLU A 1 122 ? -6.968 0.406 -13.034 1.00 84.75 122 GLU A O 1
ATOM 874 N N . ASP A 1 123 ? -5.002 1.423 -13.451 1.00 83.56 123 ASP A N 1
ATOM 875 C CA . ASP A 1 123 ? -4.454 0.550 -14.477 1.00 83.56 123 ASP A CA 1
ATOM 876 C C . ASP A 1 123 ? -3.385 -0.351 -13.822 1.00 83.56 123 ASP A C 1
ATOM 878 O O . ASP A 1 123 ? -2.818 -0.024 -12.782 1.00 83.56 123 ASP A O 1
ATOM 882 N N . ASP A 1 124 ? -3.150 -1.523 -14.396 1.00 87.81 124 ASP A N 1
ATOM 883 C CA . ASP A 1 124 ? -2.069 -2.429 -14.001 1.00 87.81 124 ASP A CA 1
ATOM 884 C C . ASP A 1 124 ? -1.088 -2.638 -15.171 1.00 87.81 124 ASP A C 1
ATOM 886 O O . ASP A 1 124 ? -0.444 -3.679 -15.275 1.00 87.81 124 ASP A O 1
ATOM 890 N N . SER A 1 125 ? -1.001 -1.674 -16.096 1.00 86.69 125 SER A N 1
ATOM 891 C CA . SER A 1 125 ? -0.271 -1.782 -17.368 1.00 86.69 125 SER A 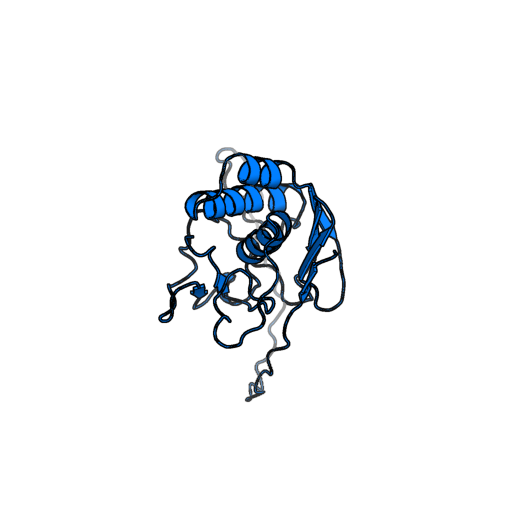CA 1
ATOM 892 C C . SER A 1 125 ? 1.231 -2.032 -17.223 1.00 86.69 125 SER A C 1
ATOM 894 O O . SER A 1 125 ? 1.868 -2.550 -18.142 1.00 86.69 125 SER A O 1
ATOM 896 N N . GLU A 1 126 ? 1.784 -1.675 -16.071 1.00 86.31 126 GLU A N 1
ATOM 897 C CA . GLU A 1 126 ? 3.174 -1.842 -15.673 1.00 86.31 126 GLU A CA 1
ATOM 898 C C . GLU A 1 126 ? 3.490 -3.282 -15.253 1.00 86.31 126 GLU A C 1
ATOM 900 O O . GLU A 1 126 ? 4.662 -3.649 -15.145 1.00 86.31 126 GLU A O 1
ATOM 905 N N . PHE A 1 127 ? 2.457 -4.104 -15.045 1.00 88.81 127 PHE A N 1
ATOM 906 C CA . PHE A 1 127 ? 2.575 -5.449 -14.513 1.00 88.81 127 PHE A CA 1
ATOM 907 C C . PHE A 1 127 ? 1.957 -6.494 -15.449 1.00 88.81 127 PHE A C 1
ATOM 909 O O . PHE A 1 127 ? 0.955 -6.279 -16.133 1.00 88.81 127 PHE A O 1
ATOM 916 N N . ALA A 1 128 ? 2.549 -7.682 -15.446 1.00 87.50 128 ALA A N 1
ATOM 917 C CA . ALA A 1 128 ? 1.989 -8.878 -16.051 1.00 87.50 128 ALA A CA 1
ATOM 918 C C . ALA A 1 128 ? 1.404 -9.785 -14.962 1.00 87.50 128 ALA A C 1
ATOM 920 O O . ALA A 1 128 ? 1.930 -9.863 -13.855 1.00 87.50 128 ALA A O 1
ATOM 921 N N . ALA A 1 129 ? 0.318 -10.494 -15.273 1.00 81.81 129 ALA A N 1
ATOM 922 C CA . ALA A 1 129 ? -0.233 -11.480 -14.348 1.00 81.81 129 ALA A CA 1
ATOM 923 C C . ALA A 1 129 ? 0.759 -12.627 -14.127 1.00 81.81 129 ALA A C 1
ATOM 925 O O . ALA A 1 129 ? 1.263 -13.200 -15.099 1.00 81.81 129 ALA A O 1
ATOM 926 N N . ASP A 1 130 ? 0.992 -12.974 -12.862 1.00 78.06 130 ASP A N 1
ATOM 927 C CA . ASP A 1 130 ? 1.800 -14.135 -12.517 1.00 78.06 130 ASP A CA 1
ATOM 928 C C . ASP A 1 130 ? 1.047 -15.446 -12.802 1.00 78.06 130 ASP A C 1
ATOM 930 O O . ASP A 1 130 ? -0.187 -15.495 -12.851 1.00 78.06 130 ASP A O 1
ATOM 934 N N . ALA A 1 131 ? 1.797 -16.524 -13.017 1.00 66.62 131 ALA A N 1
ATOM 935 C CA . ALA A 1 131 ? 1.270 -17.840 -13.353 1.00 66.62 131 ALA A CA 1
ATOM 936 C C . ALA A 1 131 ? 0.454 -18.471 -12.211 1.00 66.62 131 ALA A C 1
ATOM 938 O O . ALA A 1 131 ? -0.477 -19.233 -12.490 1.00 66.62 131 ALA A O 1
ATOM 939 N N . ASP A 1 132 ? 0.792 -18.147 -10.962 1.00 65.75 132 ASP A N 1
ATOM 940 C CA . ASP A 1 132 ? 0.189 -18.723 -9.756 1.00 65.75 132 ASP A CA 1
ATOM 941 C C . ASP A 1 132 ? -1.088 -17.981 -9.299 1.00 65.75 132 ASP A C 1
ATOM 943 O O . ASP A 1 132 ? -1.907 -18.544 -8.572 1.00 65.75 132 ASP A O 1
ATOM 947 N N . GLY A 1 133 ? -1.347 -16.779 -9.837 1.00 64.50 133 GLY A N 1
ATOM 948 C CA . GLY A 1 133 ? -2.488 -15.930 -9.469 1.00 64.50 133 GLY A CA 1
ATOM 949 C C . GLY A 1 133 ? -2.281 -15.174 -8.146 1.00 64.50 133 GLY A C 1
ATOM 950 O O . GLY A 1 133 ? -1.385 -15.485 -7.377 1.00 64.50 133 GLY A O 1
ATOM 951 N N . GLY A 1 134 ? -3.075 -14.125 -7.898 1.00 71.12 134 GLY A N 1
ATOM 952 C CA . GLY A 1 134 ? -3.009 -13.319 -6.659 1.00 71.12 134 GLY A CA 1
ATOM 953 C C . GLY A 1 134 ? -2.014 -12.148 -6.683 1.00 71.12 134 GLY A C 1
ATOM 954 O O . GLY A 1 134 ? -2.245 -11.131 -6.029 1.00 71.12 134 GLY A O 1
ATOM 955 N N . GLN A 1 135 ? -0.989 -12.222 -7.536 1.00 85.00 135 GLN A N 1
ATOM 956 C CA . GLN A 1 135 ? -0.017 -11.148 -7.739 1.00 85.00 135 GLN A CA 1
ATOM 957 C C . GLN A 1 135 ? 0.237 -10.836 -9.219 1.00 85.00 135 GLN A C 1
ATOM 959 O O . GLN A 1 135 ? 0.004 -11.652 -10.117 1.00 85.00 135 GLN A O 1
ATOM 964 N N . LEU A 1 136 ? 0.716 -9.622 -9.465 1.00 89.25 136 LEU A N 1
ATOM 965 C CA . LEU A 1 136 ? 1.195 -9.134 -10.747 1.00 89.25 136 LEU A CA 1
ATOM 966 C C . LEU A 1 136 ? 2.676 -8.767 -10.608 1.00 89.25 136 LEU A C 1
ATOM 968 O O . LEU A 1 136 ? 3.094 -8.258 -9.569 1.00 89.25 136 LEU A O 1
ATOM 972 N N . VAL A 1 137 ? 3.463 -9.003 -11.654 1.00 90.81 137 VAL A N 1
ATOM 973 C CA . VAL A 1 137 ? 4.918 -8.817 -11.642 1.00 90.81 137 VAL A CA 1
ATOM 974 C C . VAL A 1 137 ? 5.338 -7.898 -12.782 1.00 90.81 137 VAL A C 1
ATOM 976 O O . VAL A 1 137 ? 4.909 -8.069 -13.923 1.00 90.81 137 VAL A O 1
ATOM 979 N N . ALA A 1 138 ? 6.180 -6.916 -12.478 1.00 90.94 138 ALA A N 1
ATOM 980 C CA . ALA A 1 138 ? 6.787 -6.037 -13.464 1.00 90.94 138 ALA A CA 1
ATOM 981 C C . ALA A 1 138 ? 8.075 -6.664 -14.019 1.00 90.94 138 ALA A C 1
ATOM 983 O O . ALA A 1 138 ? 9.008 -6.969 -13.277 1.00 90.94 138 ALA A O 1
ATOM 984 N N . ASP A 1 139 ? 8.155 -6.816 -15.342 1.00 85.12 139 ASP A N 1
ATOM 985 C CA . ASP A 1 139 ? 9.334 -7.392 -16.006 1.00 85.12 139 ASP A CA 1
ATOM 986 C C . ASP A 1 139 ? 10.494 -6.387 -16.162 1.00 85.12 139 ASP A C 1
ATOM 988 O O . ASP A 1 139 ? 11.646 -6.780 -16.362 1.00 85.12 139 ASP A O 1
ATOM 992 N N . SER A 1 140 ? 10.202 -5.079 -16.159 1.00 86.12 140 SER A N 1
ATOM 993 C CA . SER A 1 140 ? 11.193 -4.012 -16.361 1.00 86.12 140 SER A CA 1
ATOM 994 C C . SER A 1 140 ? 10.654 -2.625 -15.988 1.00 86.12 140 SER A C 1
ATOM 996 O O . SER A 1 140 ? 9.447 -2.443 -15.850 1.00 86.12 140 SER A O 1
ATOM 998 N N . GLY A 1 141 ? 11.547 -1.632 -15.912 1.00 87.12 141 GLY A N 1
ATOM 999 C CA . GLY A 1 141 ? 11.197 -0.232 -15.654 1.00 87.12 141 GLY A CA 1
ATOM 1000 C C . GLY A 1 141 ? 11.086 0.095 -14.166 1.00 87.12 141 GLY A C 1
ATOM 1001 O O . GLY A 1 141 ? 11.415 -0.731 -13.321 1.00 87.12 141 GLY A O 1
ATOM 1002 N N . GLU A 1 142 ? 10.607 1.302 -13.856 1.00 86.69 142 GLU A N 1
ATOM 1003 C CA . GLU A 1 142 ? 10.521 1.818 -12.478 1.00 86.69 142 GLU A CA 1
ATOM 1004 C C . GLU A 1 142 ? 9.680 0.914 -11.564 1.00 86.69 142 GLU A C 1
ATOM 1006 O O . GLU A 1 142 ? 10.004 0.759 -10.391 1.00 86.69 142 GLU A O 1
ATOM 1011 N N . ALA A 1 143 ? 8.647 0.262 -12.111 1.00 87.38 143 ALA A N 1
ATOM 1012 C CA . ALA A 1 143 ? 7.838 -0.704 -11.376 1.00 87.38 143 ALA A CA 1
ATOM 1013 C C . ALA A 1 143 ? 8.660 -1.909 -10.900 1.00 87.38 143 ALA A C 1
ATOM 1015 O O . ALA A 1 143 ? 8.504 -2.318 -9.759 1.00 87.38 143 ALA A O 1
ATOM 1016 N N . ALA A 1 144 ? 9.567 -2.435 -11.733 1.00 89.00 144 ALA A N 1
ATOM 1017 C CA . ALA A 1 144 ? 10.405 -3.595 -11.410 1.00 89.00 144 ALA A CA 1
ATOM 1018 C C . ALA A 1 144 ? 11.557 -3.278 -10.438 1.00 89.00 144 ALA A C 1
ATOM 1020 O O . ALA A 1 144 ? 12.121 -4.189 -9.836 1.00 89.00 144 ALA A O 1
ATOM 1021 N N . GLU A 1 145 ? 11.929 -2.002 -10.319 1.00 88.06 145 GLU A N 1
ATOM 1022 C CA . GLU A 1 145 ? 13.061 -1.531 -9.512 1.00 88.06 145 GLU A CA 1
ATOM 1023 C C . GLU A 1 145 ? 12.645 -1.004 -8.132 1.00 88.06 145 GLU A C 1
ATOM 1025 O O . GLU A 1 145 ? 13.518 -0.713 -7.321 1.00 88.06 145 GLU A O 1
ATOM 1030 N N . GLY A 1 146 ? 11.344 -0.847 -7.871 1.00 87.81 146 GLY A N 1
ATOM 1031 C CA . GLY A 1 146 ? 10.835 -0.230 -6.650 1.00 87.81 146 GLY A CA 1
ATOM 1032 C C . GLY A 1 146 ? 9.736 -1.032 -5.965 1.00 87.81 146 GLY A C 1
ATOM 1033 O O . GLY A 1 146 ? 9.185 -1.999 -6.495 1.00 87.81 146 GLY A O 1
ATOM 1034 N N . VAL A 1 147 ? 9.402 -0.594 -4.755 1.00 91.06 147 VAL A N 1
ATOM 1035 C CA . VAL A 1 147 ? 8.314 -1.160 -3.953 1.00 91.06 147 VAL A CA 1
ATOM 1036 C C . VAL A 1 147 ? 6.994 -0.520 -4.364 1.00 91.06 147 VAL A C 1
ATOM 1038 O O . VAL A 1 147 ? 6.860 0.701 -4.292 1.00 91.06 147 VAL A O 1
ATOM 1041 N N . ASP A 1 148 ? 6.007 -1.320 -4.767 1.00 93.06 148 ASP A N 1
ATOM 1042 C CA . ASP A 1 148 ? 4.697 -0.808 -5.178 1.00 93.06 148 ASP A CA 1
ATOM 1043 C C . ASP A 1 148 ? 3.938 -0.194 -3.990 1.00 93.06 148 ASP A C 1
ATOM 1045 O O . ASP A 1 148 ? 3.466 -0.890 -3.087 1.00 93.06 148 ASP A O 1
ATOM 1049 N N . LEU A 1 149 ? 3.791 1.135 -3.997 1.00 92.94 149 LEU A N 1
ATOM 1050 C CA . LEU A 1 149 ? 3.107 1.870 -2.930 1.00 92.94 149 LEU A CA 1
ATOM 1051 C C . LEU A 1 149 ? 1.637 1.451 -2.786 1.00 92.94 149 LEU A C 1
ATOM 1053 O O . LEU A 1 149 ? 1.102 1.427 -1.675 1.00 92.94 149 LEU A O 1
ATOM 1057 N N . LEU A 1 150 ? 0.976 1.125 -3.901 1.00 93.56 150 LEU A N 1
ATOM 1058 C CA . LEU A 1 150 ? -0.422 0.706 -3.894 1.00 93.56 150 LEU A CA 1
ATOM 1059 C C . LEU A 1 150 ? -0.599 -0.601 -3.110 1.00 93.56 150 LEU A C 1
ATOM 1061 O O . LEU A 1 150 ? -1.512 -0.691 -2.289 1.00 93.56 150 LEU A O 1
ATOM 1065 N N . THR A 1 151 ? 0.303 -1.566 -3.295 1.00 93.38 151 THR A N 1
ATOM 1066 C CA . THR A 1 151 ? 0.335 -2.818 -2.526 1.00 93.38 151 THR A CA 1
ATOM 1067 C C . THR A 1 151 ? 0.465 -2.570 -1.026 1.00 93.38 151 THR A C 1
ATOM 1069 O O . THR A 1 151 ? -0.329 -3.107 -0.256 1.00 93.38 151 THR A O 1
ATOM 1072 N N . ILE A 1 152 ? 1.383 -1.696 -0.599 1.00 93.56 152 ILE A N 1
ATOM 1073 C CA . ILE A 1 152 ? 1.551 -1.370 0.829 1.00 93.56 152 ILE A CA 1
ATOM 1074 C C . ILE A 1 152 ? 0.302 -0.717 1.410 1.00 93.56 152 ILE A C 1
ATOM 1076 O O . ILE A 1 152 ? -0.169 -1.108 2.474 1.00 93.56 152 ILE A O 1
ATOM 1080 N N . LEU A 1 153 ? -0.281 0.252 0.705 1.00 94.19 153 LEU A N 1
ATOM 1081 C CA . LEU A 1 153 ? -1.497 0.903 1.184 1.00 94.19 153 LEU A CA 1
ATOM 1082 C C . LEU A 1 153 ? -2.674 -0.072 1.269 1.00 94.19 153 LEU A C 1
ATOM 1084 O O . LEU A 1 153 ? -3.449 0.009 2.219 1.00 94.19 153 LEU A O 1
ATOM 1088 N N . MET A 1 154 ? -2.801 -1.007 0.325 1.00 93.56 154 MET A N 1
ATOM 1089 C CA . MET A 1 154 ? -3.818 -2.056 0.392 1.00 93.56 154 MET A CA 1
ATOM 1090 C C . MET A 1 154 ? -3.598 -2.995 1.586 1.00 93.56 154 MET A C 1
ATOM 1092 O O . MET A 1 154 ? -4.568 -3.294 2.282 1.00 93.56 154 MET A O 1
ATOM 1096 N N . HIS A 1 155 ? -2.356 -3.401 1.857 1.00 93.06 155 HIS A N 1
ATOM 1097 C CA . HIS A 1 155 ? -1.999 -4.242 3.002 1.00 93.06 155 HIS A CA 1
ATOM 1098 C C . HIS A 1 155 ? -2.345 -3.560 4.337 1.00 93.06 155 HIS A C 1
ATOM 1100 O O . HIS A 1 155 ? -3.083 -4.104 5.158 1.00 93.06 155 HIS A O 1
ATOM 1106 N N . GLU A 1 156 ? -1.925 -2.307 4.514 1.00 93.19 156 GLU A N 1
ATOM 1107 C CA . GLU A 1 156 ? -2.202 -1.532 5.729 1.00 93.19 156 GLU A CA 1
ATOM 1108 C C . GLU A 1 156 ? -3.699 -1.251 5.918 1.00 93.19 156 GLU A C 1
ATOM 1110 O O . GLU A 1 156 ? -4.221 -1.288 7.033 1.00 93.19 156 GLU A O 1
ATOM 1115 N N . GLN A 1 157 ? -4.437 -1.015 4.829 1.00 92.69 157 GLN A N 1
ATOM 1116 C CA . GLN A 1 157 ? -5.898 -0.953 4.880 1.00 92.69 157 GLN A CA 1
ATOM 1117 C C . GLN A 1 157 ? -6.507 -2.290 5.333 1.00 92.69 157 GLN A C 1
ATOM 1119 O O . GLN A 1 157 ? -7.476 -2.282 6.092 1.00 92.69 157 GLN A O 1
ATOM 1124 N N . GLY A 1 158 ? -5.918 -3.426 4.950 1.00 92.00 158 GLY A N 1
ATOM 1125 C CA . GLY A 1 158 ? -6.267 -4.744 5.477 1.00 92.00 158 GLY A CA 1
ATOM 1126 C C . GLY A 1 158 ? -6.171 -4.814 7.004 1.00 92.00 158 GLY A C 1
ATOM 1127 O O . GLY A 1 158 ? -7.110 -5.277 7.656 1.00 92.00 158 GLY A O 1
ATOM 1128 N N . HIS A 1 159 ? -5.117 -4.252 7.603 1.00 90.94 159 HIS A N 1
ATOM 1129 C CA . HIS A 1 159 ? -5.003 -4.146 9.065 1.00 90.94 159 HIS A CA 1
ATOM 1130 C C . HIS A 1 159 ? -6.078 -3.267 9.697 1.00 90.94 159 HIS A C 1
ATOM 1132 O O . HIS A 1 159 ? -6.645 -3.643 10.728 1.00 90.94 159 HIS A O 1
ATOM 1138 N N . ILE A 1 160 ? -6.429 -2.139 9.071 1.00 90.75 160 ILE A N 1
ATOM 1139 C CA . ILE A 1 160 ? -7.553 -1.298 9.522 1.00 90.75 160 ILE A CA 1
ATOM 1140 C C . ILE A 1 160 ? -8.873 -2.086 9.507 1.00 90.75 160 ILE A C 1
ATOM 1142 O O . ILE A 1 160 ? -9.713 -1.922 10.395 1.00 90.75 160 ILE A O 1
ATOM 1146 N N . LEU A 1 161 ? -9.040 -2.991 8.541 1.00 89.50 161 LEU A N 1
ATOM 1147 C CA . LEU A 1 161 ? -10.194 -3.887 8.427 1.00 89.50 161 LEU A CA 1
ATOM 1148 C C . LEU A 1 161 ? -10.138 -5.089 9.387 1.00 89.50 161 LEU A C 1
ATOM 1150 O O . LEU A 1 161 ? -11.106 -5.849 9.471 1.00 89.50 161 LEU A O 1
ATOM 1154 N N . GLY A 1 162 ? -9.045 -5.246 10.137 1.00 88.75 162 GLY A N 1
ATOM 1155 C CA . GLY A 1 162 ? -8.842 -6.315 11.113 1.00 88.75 162 GLY A CA 1
ATOM 1156 C C . GLY A 1 162 ? -8.232 -7.597 10.545 1.00 88.75 162 GLY A C 1
ATOM 1157 O O . GLY A 1 162 ? -8.279 -8.624 11.225 1.00 88.75 162 GLY A O 1
ATOM 1158 N N . LEU A 1 163 ? -7.678 -7.557 9.330 1.00 88.94 163 LEU A N 1
ATOM 1159 C CA . LEU A 1 163 ? -6.880 -8.644 8.762 1.00 88.94 163 LEU A CA 1
ATOM 1160 C C . LEU A 1 163 ? -5.463 -8.589 9.349 1.00 88.94 163 LEU A C 1
ATOM 1162 O O . LEU A 1 163 ? -4.889 -7.512 9.491 1.00 88.94 163 LEU A O 1
ATOM 1166 N N . GLY A 1 164 ? -4.916 -9.738 9.738 1.00 86.94 164 GLY A N 1
ATOM 1167 C CA . GLY A 1 164 ? -3.537 -9.843 10.222 1.00 86.94 164 GLY A CA 1
ATOM 1168 C C . GLY A 1 164 ? -2.595 -10.312 9.122 1.00 86.94 164 GLY A C 1
ATOM 1169 O O . GLY A 1 164 ? -3.063 -10.824 8.108 1.00 86.94 164 GLY A O 1
ATOM 1170 N N . ASP A 1 165 ? -1.297 -10.171 9.366 1.00 88.31 165 ASP A N 1
ATOM 1171 C CA . ASP A 1 165 ? -0.268 -10.717 8.484 1.00 88.31 165 ASP A CA 1
ATOM 1172 C C . ASP A 1 165 ? -0.373 -12.240 8.358 1.00 88.31 165 ASP A C 1
ATOM 1174 O O . ASP A 1 165 ? -0.566 -12.946 9.360 1.00 88.31 165 ASP A O 1
ATOM 1178 N N . ASP A 1 166 ? -0.138 -12.737 7.147 1.00 86.38 166 ASP A N 1
ATOM 1179 C CA . ASP A 1 166 ? 0.258 -14.117 6.892 1.00 86.38 166 ASP A CA 1
ATOM 1180 C C . ASP A 1 166 ? 1.775 -14.192 6.641 1.00 86.38 166 ASP A C 1
ATOM 1182 O O . ASP A 1 166 ? 2.386 -13.295 6.063 1.00 86.38 166 ASP A O 1
ATOM 1186 N N . TYR A 1 167 ? 2.392 -15.277 7.094 1.00 85.88 167 TYR A N 1
ATOM 1187 C CA . TYR A 1 167 ? 3.807 -15.589 6.883 1.00 85.88 167 TYR A CA 1
ATOM 1188 C C . TYR A 1 167 ? 3.993 -17.022 6.365 1.00 85.88 167 TYR A C 1
ATOM 1190 O O . TYR A 1 167 ? 5.106 -17.553 6.399 1.00 85.88 167 TYR A O 1
ATOM 1198 N N . ASP A 1 168 ? 2.914 -17.688 5.939 1.00 84.88 168 ASP A N 1
ATOM 1199 C CA . ASP A 1 168 ? 3.020 -18.980 5.275 1.00 84.88 168 ASP A CA 1
ATOM 1200 C C . ASP A 1 168 ? 3.753 -18.824 3.934 1.00 84.88 168 ASP A C 1
ATOM 1202 O O . ASP A 1 168 ? 3.521 -17.883 3.174 1.00 84.88 168 ASP A O 1
ATOM 1206 N N . ALA A 1 169 ? 4.660 -19.759 3.658 1.00 78.88 169 ALA A N 1
ATOM 1207 C CA . ALA A 1 169 ? 5.444 -19.776 2.430 1.00 78.88 169 ALA A CA 1
ATOM 1208 C C . ALA A 1 169 ? 4.591 -20.145 1.210 1.00 78.88 169 ALA A C 1
ATOM 1210 O O . ALA A 1 169 ? 4.983 -19.839 0.090 1.00 78.88 169 ALA A O 1
ATOM 1211 N N . ASP A 1 170 ? 3.450 -20.805 1.428 1.00 82.31 170 ASP A N 1
ATOM 1212 C CA . ASP A 1 170 ? 2.485 -21.120 0.373 1.00 82.31 170 ASP A CA 1
ATOM 1213 C C . ASP A 1 170 ? 1.553 -19.924 0.049 1.00 82.31 170 ASP A C 1
ATOM 1215 O O . ASP A 1 170 ? 0.770 -20.008 -0.898 1.00 82.31 170 ASP A O 1
ATOM 1219 N N . SER A 1 171 ? 1.640 -18.825 0.815 1.00 80.81 171 SER A N 1
ATOM 1220 C CA . SER A 1 171 ? 0.828 -17.603 0.679 1.00 80.81 171 SER A CA 1
ATOM 1221 C C . SER A 1 171 ? 1.669 -16.371 0.301 1.00 80.81 171 SER A C 1
ATOM 1223 O O . SER A 1 171 ? 1.255 -15.245 0.564 1.00 80.81 171 SER A O 1
ATOM 1225 N N . ASP A 1 172 ? 2.858 -16.530 -0.287 1.00 79.94 172 ASP A N 1
ATOM 1226 C CA . ASP A 1 172 ? 3.771 -15.410 -0.582 1.00 79.94 172 ASP A CA 1
ATOM 1227 C C . ASP A 1 172 ? 3.210 -14.397 -1.601 1.00 79.94 172 ASP A C 1
ATOM 1229 O O . ASP A 1 172 ? 3.647 -13.242 -1.643 1.00 79.94 172 ASP A O 1
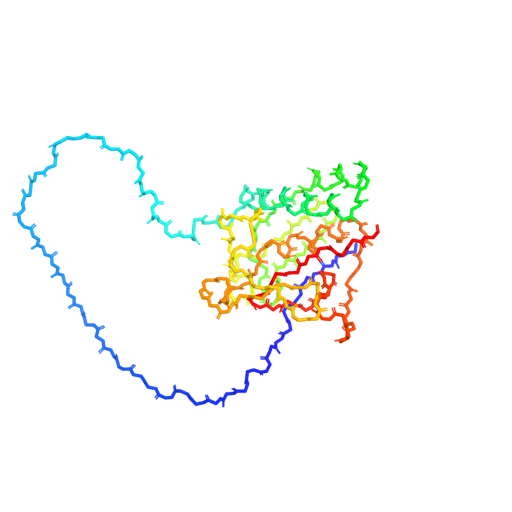ATOM 1233 N N . GLY A 1 173 ? 2.208 -14.808 -2.383 1.00 83.62 173 GLY A N 1
ATOM 1234 C CA . GLY A 1 173 ? 1.435 -13.950 -3.282 1.00 83.62 173 GLY A CA 1
ATOM 1235 C C . GLY A 1 173 ? 0.200 -13.276 -2.669 1.00 83.62 173 GLY A C 1
ATOM 1236 O O . GLY A 1 173 ? -0.415 -12.451 -3.346 1.00 83.62 173 GLY A O 1
ATOM 1237 N N . ASP A 1 174 ? -0.173 -13.580 -1.419 1.00 88.19 174 ASP A N 1
ATOM 1238 C CA . ASP A 1 174 ? -1.325 -12.957 -0.748 1.00 88.19 174 ASP A CA 1
ATOM 1239 C C . ASP A 1 174 ? -1.016 -11.495 -0.396 1.00 88.19 174 ASP A C 1
ATOM 1241 O O . ASP A 1 174 ? 0.057 -11.162 0.115 1.00 88.19 174 ASP A O 1
ATOM 1245 N N . LEU A 1 175 ? -1.979 -10.603 -0.638 1.00 90.00 175 LEU A N 1
ATOM 1246 C CA . LEU A 1 175 ? -1.910 -9.209 -0.218 1.00 90.00 175 LEU A CA 1
ATOM 1247 C C . LEU A 1 175 ? -1.557 -9.062 1.266 1.00 90.00 175 LEU A C 1
ATOM 1249 O O . LEU A 1 175 ? -0.782 -8.167 1.593 1.00 90.00 175 LEU A O 1
ATOM 1253 N N . MET A 1 176 ? -2.093 -9.915 2.143 1.00 90.62 176 MET A N 1
ATOM 1254 C CA . MET A 1 176 ? -1.820 -9.864 3.583 1.00 90.62 176 MET A CA 1
ATOM 1255 C C . MET A 1 176 ? -0.523 -10.576 3.986 1.00 90.62 176 MET A C 1
ATOM 1257 O O . MET A 1 176 ? -0.230 -10.669 5.176 1.00 90.62 176 MET A O 1
ATOM 1261 N N . HIS A 1 177 ? 0.287 -11.053 3.039 1.00 89.38 177 HIS A N 1
ATOM 1262 C CA . HIS A 1 177 ? 1.601 -11.597 3.355 1.00 89.38 177 HIS A CA 1
ATOM 1263 C C . HIS A 1 177 ? 2.553 -10.493 3.842 1.00 89.38 177 HIS A C 1
ATOM 1265 O O . HIS A 1 177 ? 2.712 -9.468 3.175 1.00 89.38 177 HIS A O 1
ATOM 1271 N N . GLY A 1 178 ? 3.207 -10.710 4.988 1.00 84.31 178 GLY A N 1
ATOM 1272 C CA . GLY A 1 178 ? 4.042 -9.694 5.643 1.00 84.31 178 GLY A CA 1
ATOM 1273 C C . GLY A 1 178 ? 5.348 -9.365 4.906 1.00 84.31 178 GLY A C 1
ATOM 1274 O O . GLY A 1 178 ? 5.896 -8.279 5.074 1.00 84.31 178 GLY A O 1
ATOM 1275 N N . GLY A 1 179 ? 5.852 -10.275 4.066 1.00 83.31 179 GLY A N 1
ATOM 1276 C CA . GLY A 1 179 ? 7.052 -10.043 3.261 1.00 83.31 179 GLY A CA 1
ATOM 1277 C C . GLY A 1 179 ? 6.774 -9.181 2.027 1.00 83.31 179 GLY A C 1
ATOM 1278 O O . GLY A 1 179 ? 5.938 -9.537 1.197 1.00 83.31 179 GLY A O 1
ATOM 1279 N N . ILE A 1 180 ? 7.494 -8.068 1.863 1.00 79.38 180 ILE A N 1
ATOM 1280 C CA . ILE A 1 180 ? 7.391 -7.182 0.688 1.00 79.38 180 ILE A CA 1
ATOM 1281 C C . ILE A 1 180 ? 8.496 -7.490 -0.325 1.00 79.38 180 ILE A C 1
ATOM 1283 O O . ILE A 1 180 ? 9.654 -7.683 0.048 1.00 79.38 180 ILE A O 1
ATOM 1287 N N . VAL A 1 181 ? 8.153 -7.452 -1.615 1.00 84.00 181 VAL A N 1
ATOM 1288 C CA . VAL A 1 181 ? 9.099 -7.623 -2.723 1.00 84.00 181 VAL A CA 1
ATOM 1289 C C . VAL A 1 181 ? 8.942 -6.480 -3.731 1.00 84.00 181 VAL A C 1
ATOM 1291 O O . VAL A 1 181 ? 7.828 -6.073 -4.052 1.00 84.00 181 VAL A O 1
ATOM 1294 N N . GLU A 1 182 ? 10.064 -5.955 -4.225 1.00 89.25 182 GLU A N 1
ATOM 1295 C CA . GLU A 1 182 ? 10.100 -4.995 -5.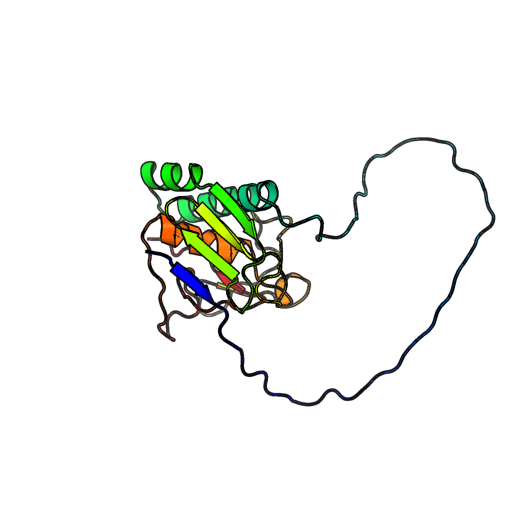340 1.00 89.25 182 GLU A CA 1
ATOM 1296 C C . GLU A 1 182 ? 9.517 -5.619 -6.615 1.00 89.25 182 GLU A C 1
ATOM 1298 O O . GLU A 1 182 ? 9.629 -6.829 -6.829 1.00 89.25 182 GLU A O 1
ATOM 1303 N N . GLY A 1 183 ? 8.921 -4.808 -7.490 1.00 88.69 183 GLY A N 1
ATOM 1304 C CA . GLY A 1 183 ? 8.396 -5.314 -8.762 1.00 88.69 183 GLY A CA 1
ATOM 1305 C C . GLY A 1 183 ? 7.115 -6.127 -8.668 1.00 88.69 183 GLY A C 1
ATOM 1306 O O . GLY A 1 183 ? 6.657 -6.624 -9.695 1.00 88.69 183 GLY A O 1
ATOM 1307 N N . VAL A 1 184 ? 6.524 -6.260 -7.481 1.00 91.06 184 VAL A N 1
ATOM 1308 C CA . VAL A 1 184 ? 5.312 -7.051 -7.267 1.00 91.06 184 VAL A CA 1
ATOM 1309 C C . VAL A 1 184 ? 4.161 -6.149 -6.849 1.00 91.06 184 VAL A C 1
ATOM 1311 O O . VAL A 1 184 ? 4.280 -5.362 -5.911 1.00 91.06 184 VAL A O 1
ATOM 1314 N N . ARG A 1 185 ? 3.022 -6.312 -7.525 1.00 92.50 185 ARG A N 1
ATOM 1315 C CA . ARG A 1 185 ? 1.731 -5.770 -7.110 1.00 92.50 185 ARG A CA 1
ATOM 1316 C C . ARG A 1 185 ? 0.825 -6.899 -6.646 1.00 92.50 185 ARG A C 1
ATOM 1318 O O . ARG A 1 185 ? 0.441 -7.746 -7.449 1.00 92.50 185 ARG A O 1
ATOM 1325 N N . ARG A 1 186 ? 0.440 -6.901 -5.372 1.00 91.38 186 ARG A N 1
ATOM 1326 C CA . ARG A 1 186 ? -0.523 -7.879 -4.836 1.00 91.38 186 ARG A CA 1
ATOM 1327 C C . ARG A 1 186 ? -1.927 -7.301 -4.842 1.00 91.38 186 ARG A C 1
ATOM 1329 O O . ARG A 1 186 ? -2.098 -6.095 -4.692 1.00 91.38 186 ARG A O 1
ATOM 1336 N N . LEU A 1 187 ? -2.937 -8.144 -5.029 1.00 88.69 187 LEU A N 1
ATOM 1337 C CA . LEU A 1 187 ? -4.337 -7.720 -5.094 1.00 88.69 187 LEU A CA 1
ATOM 1338 C C . LEU A 1 187 ? -5.143 -8.355 -3.959 1.00 88.69 187 LEU A C 1
ATOM 1340 O O . LEU A 1 187 ? -4.858 -9.491 -3.588 1.00 88.69 187 LEU A O 1
ATOM 1344 N N . PRO A 1 188 ? -6.167 -7.669 -3.419 1.00 86.88 188 PRO A N 1
ATOM 1345 C CA . PRO A 1 188 ? -7.036 -8.278 -2.424 1.00 86.88 188 PRO A CA 1
ATOM 1346 C C . PRO A 1 188 ? -7.763 -9.474 -3.042 1.00 86.88 188 PRO A C 1
ATOM 1348 O O . PRO A 1 188 ? -8.419 -9.341 -4.082 1.00 86.88 188 PRO A O 1
ATOM 1351 N N . GLU A 1 189 ? -7.667 -10.637 -2.400 1.00 74.25 189 GLU A N 1
ATOM 1352 C CA . GLU A 1 189 ? -8.433 -11.805 -2.818 1.00 74.25 189 GLU A CA 1
ATOM 1353 C C . GLU A 1 189 ? -9.937 -11.536 -2.670 1.00 74.25 189 GLU A C 1
ATOM 1355 O O . GLU A 1 189 ? -10.399 -10.896 -1.721 1.00 74.25 189 GLU A O 1
ATOM 1360 N N . VAL A 1 190 ? -10.717 -12.007 -3.644 1.00 54.25 190 VAL A N 1
ATOM 1361 C CA . VAL A 1 190 ? -12.179 -11.890 -3.624 1.00 54.25 190 VAL A CA 1
ATOM 1362 C C . VAL A 1 190 ? -12.726 -12.879 -2.593 1.00 54.25 190 VAL A C 1
ATOM 1364 O O . VAL A 1 190 ? -12.546 -14.086 -2.760 1.00 54.25 190 VAL A O 1
ATOM 1367 N N . GLY A 1 191 ? -13.393 -12.373 -1.552 1.00 41.31 191 GLY A N 1
ATOM 1368 C CA . GLY A 1 191 ? -14.038 -13.174 -0.503 1.00 41.31 191 GLY A CA 1
ATOM 1369 C C . GLY A 1 191 ? -15.542 -13.306 -0.691 1.00 41.31 191 GLY A C 1
ATOM 1370 O O . GLY A 1 191 ? -16.235 -12.271 -0.591 1.00 41.31 191 GLY A O 1
#

Sequence (191 aa):
MDIAVEFEARAVAAEDLEGVAAIGQGQVSDSTGLNQEASVSLIGLDSASGDLNAETLKAIADVAAQRWGASGLNADQLEALSAVEYEVRDLGGLTAAFSEGNKIVVDNNAGGMGWFVDSTPEDDSEFAADADGGQLVADSGEAAEGVDLLTILMHEQGHILGLGDDYDADSDGDLMHGGIVEGVRRLPEVG

Solvent-accessible surface area (backbone atoms only — not comparable to full-atom values): 11599 Å² total; per-residue (Å²): 127,80,51,68,39,40,56,60,82,76,84,73,79,86,76,83,85,89,82,87,84,93,84,80,92,80,91,84,88,82,91,70,98,76,91,85,82,89,89,76,96,83,78,88,78,68,67,104,72,80,64,91,33,42,68,58,50,46,58,47,40,56,48,30,51,49,54,43,46,74,23,59,56,51,71,69,56,51,50,53,62,71,66,49,43,57,40,61,41,84,67,62,70,44,34,38,35,36,34,53,91,59,32,42,41,32,28,74,39,38,44,78,59,32,68,19,77,70,93,54,72,94,55,62,87,68,40,43,79,44,94,86,53,54,30,26,38,24,91,56,64,67,47,34,64,9,32,37,48,55,33,53,46,38,32,47,51,35,45,70,74,68,48,68,73,41,84,55,83,92,39,68,42,43,38,47,26,42,62,58,57,60,15,39,43,43,44,68,72,74,108

pLDDT: mean 75.27, std 20.91, range [31.53, 94.19]

Foldseek 3Di:
DKDFQFADDPPPPDDDDDDDDDDDDDDDDDDDPDDDDDDDPDDPPPDPPPFPAQVLLVVLLVLLLVLVVVLPDDPVLSVLSVQAGEGEDAPEAGTQWMDDQRYIYGYRANNVQREDRDPPSNDPVQWDADPVGQKTFGPDDPQQRHFYSSLVSNLNSCVSVVHAADCDPVCCSHSRHSHTDGRMHGGHHRD